Protein AF-A0A1M7G137-F1 (afdb_monomer_lite)

Secondary structure (DSSP, 8-state):
--------HHHHHHHHHHHHHHTTS-B-SS-----HHHHHHHHHHHHHH-GGG--EEEEEEEE-TT-TT-EEEEEEEEEEEETTEEEEEEE-TTSSEEEEEEEETTTEEEEEEEEGGGB-HHHHHHHHHHHHHHHHHHHHHHHHHHHHHHHHHHHHHHHHHHHHHHHHHHHHTSSSEEEEEE-SSEEEEEEEETTTEEEEEEEEHHHHHHHGGGHHHHHHHHHHHHHH-SS--------GGG-

Sequence (243 aa):
MQENFVTSKSDACCNFWQPLVKKIYAQNADVIFLRKRDVLAAFKRLQNAKPNYGFEISYKQESKGYRDCDKSQVICLRKSLGGAALIEFLVDCDAKYLSIRFSHIDVGNFNVPCERCWCNLDATLENLVKFVDEFPNYNEQSSRIIMEIEKEQKLKEIVQNTIRATVSHIMNSTKHQWKLFESENSFLLEVAFDKGYTIQMSFDIQNYLERISALQNVLKQTENFLKEIPFPISIKALDNRRL

Radius of gyration: 30.31 Å; chains: 1; bounding box: 71×39×76 Å

Foldseek 3Di:
DDPPPLQPLQNVLCVLVVVLLVVLFDFDPAFDQDDPVNLVVLLVVLCVVCVVQPKDWDWDFDDPVPDPPDTATWIWTKGDLPQRWIWIWTDRSPDQWTWIWIAHPRNGIDIDIDGNRGGPNNSSSVSVVVCSVCVVVSVVVSVVSSVVSVVVVVVQVVLVVVLVVLVCVLCVVDPWDWDWDDDPFKIWIWTADPVGDIDIDMDGSVCCVVCSVCVNVVVVVVVVVVVPDPDDDDDDDDDPPPD

pLDDT: mean 82.09, std 14.3, range [27.48, 97.0]

Structure (mmCIF, N/CA/C/O backbone):
data_AF-A0A1M7G137-F1
#
_entry.id   AF-A0A1M7G137-F1
#
loop_
_atom_site.group_PDB
_atom_site.id
_atom_site.type_symbol
_atom_site.label_atom_id
_atom_site.label_alt_id
_atom_site.label_comp_id
_atom_site.label_asym_id
_atom_site.label_entity_id
_atom_site.label_seq_id
_atom_site.pdbx_PDB_ins_code
_atom_site.Cartn_x
_atom_site.Cartn_y
_atom_site.Cartn_z
_atom_site.occupancy
_atom_site.B_iso_or_equiv
_atom_site.auth_seq_id
_atom_site.auth_comp_id
_atom_site.auth_asym_id
_atom_site.auth_atom_id
_atom_site.pdbx_PDB_model_num
ATOM 1 N N . MET A 1 1 ? -25.694 4.294 6.372 1.00 30.70 1 MET A N 1
ATOM 2 C CA . MET A 1 1 ? -24.713 3.229 6.665 1.00 30.70 1 MET A CA 1
ATOM 3 C C . MET A 1 1 ? -23.414 3.658 6.003 1.00 30.70 1 MET A C 1
ATOM 5 O O . MET A 1 1 ? -23.296 3.541 4.795 1.00 30.70 1 MET A O 1
ATOM 9 N N . GLN A 1 2 ? -22.534 4.318 6.753 1.00 27.48 2 GLN A N 1
ATOM 10 C CA . GLN A 1 2 ? -21.199 4.700 6.293 1.00 27.48 2 GLN A CA 1
ATOM 11 C C . GLN A 1 2 ? -20.234 3.811 7.068 1.00 27.48 2 GLN A C 1
ATOM 13 O O . GLN A 1 2 ? -20.029 4.004 8.265 1.00 27.48 2 GLN A O 1
ATOM 18 N N . GLU A 1 3 ? -19.754 2.767 6.403 1.00 32.19 3 GLU A N 1
ATOM 19 C CA . GLU A 1 3 ? -18.648 1.951 6.886 1.00 32.19 3 GLU A CA 1
ATOM 20 C C . GLU A 1 3 ? -17.393 2.822 6.826 1.00 32.19 3 GLU A C 1
ATOM 22 O O . GLU A 1 3 ? -16.869 3.118 5.753 1.00 32.19 3 GLU A O 1
ATOM 27 N N . ASN A 1 4 ? -16.938 3.289 7.988 1.00 35.44 4 ASN A N 1
ATOM 28 C CA . ASN A 1 4 ? -15.592 3.820 8.117 1.00 35.44 4 ASN A CA 1
ATOM 29 C C . ASN A 1 4 ? -14.640 2.633 7.980 1.00 35.44 4 ASN A C 1
ATOM 31 O O . ASN A 1 4 ? -14.400 1.909 8.942 1.00 35.44 4 ASN A O 1
ATOM 35 N N . PHE A 1 5 ? -14.143 2.416 6.764 1.00 41.75 5 PHE A N 1
ATOM 36 C CA . PHE A 1 5 ? -13.061 1.481 6.503 1.00 41.75 5 PHE A CA 1
ATOM 37 C C . PHE A 1 5 ? -11.852 1.905 7.339 1.00 41.75 5 PHE A C 1
ATOM 39 O O . PHE A 1 5 ? -11.202 2.909 7.046 1.00 41.75 5 PHE A O 1
ATOM 46 N N . VAL A 1 6 ? -11.521 1.126 8.369 1.00 50.91 6 VAL A N 1
ATOM 47 C CA . VAL A 1 6 ? -10.154 1.102 8.887 1.00 50.91 6 VAL A CA 1
ATOM 48 C C . VAL A 1 6 ? -9.313 0.492 7.773 1.00 50.91 6 VAL A C 1
ATOM 50 O O . VAL A 1 6 ? -9.167 -0.723 7.671 1.00 50.91 6 VAL A O 1
ATOM 53 N N . THR A 1 7 ? -8.845 1.344 6.863 1.00 59.00 7 THR A N 1
ATOM 54 C CA . THR A 1 7 ? -7.928 0.954 5.793 1.00 59.00 7 THR A CA 1
ATOM 55 C C . THR A 1 7 ? -6.729 0.301 6.469 1.00 59.00 7 THR A C 1
ATOM 57 O O . THR A 1 7 ? -6.092 0.925 7.322 1.00 59.00 7 THR A O 1
ATOM 60 N N . SER A 1 8 ? -6.457 -0.972 6.174 1.00 75.69 8 SER A N 1
ATOM 61 C CA . SER A 1 8 ? -5.323 -1.640 6.804 1.00 75.69 8 SER A CA 1
ATOM 62 C C . SER A 1 8 ? -4.036 -0.886 6.444 1.00 75.69 8 SER A C 1
ATOM 64 O O . SER A 1 8 ? -3.946 -0.265 5.382 1.00 75.69 8 SER A O 1
ATOM 66 N N . LYS A 1 9 ? -3.019 -0.925 7.318 1.00 80.56 9 LYS A N 1
ATOM 67 C CA . LYS A 1 9 ? -1.710 -0.297 7.047 1.00 80.56 9 LYS A CA 1
ATOM 68 C C . LYS A 1 9 ? -1.170 -0.715 5.671 1.00 80.56 9 LYS A C 1
ATOM 70 O O . LYS A 1 9 ? -0.677 0.120 4.923 1.00 80.56 9 LYS A O 1
ATOM 75 N N . SER A 1 10 ? -1.345 -1.991 5.322 1.00 81.06 10 SER A N 1
ATOM 76 C CA . SER A 1 10 ? -0.963 -2.534 4.018 1.00 81.06 10 SER A CA 1
ATOM 77 C C . SER A 1 10 ? -1.760 -1.904 2.872 1.00 81.06 10 SER A C 1
ATOM 79 O O . SER A 1 10 ? -1.153 -1.473 1.896 1.00 81.06 10 SER A O 1
ATOM 81 N N . ASP A 1 11 ? -3.082 -1.764 3.001 1.00 85.62 11 ASP A N 1
ATOM 82 C CA . ASP A 1 11 ? -3.929 -1.160 1.964 1.00 85.62 11 ASP A CA 1
ATOM 83 C C . ASP A 1 11 ? -3.592 0.316 1.729 1.00 85.62 11 ASP A C 1
ATOM 85 O O . ASP A 1 11 ? -3.505 0.762 0.585 1.00 85.62 11 ASP A O 1
ATOM 89 N N . ALA A 1 12 ? -3.351 1.082 2.798 1.00 87.25 12 ALA A N 1
ATOM 90 C CA . ALA A 1 12 ? -2.950 2.483 2.692 1.00 87.25 12 ALA A CA 1
ATOM 91 C C . ALA A 1 12 ? -1.606 2.630 1.958 1.00 87.25 12 ALA A C 1
ATOM 93 O O . ALA A 1 12 ? -1.477 3.449 1.044 1.00 87.25 12 ALA A O 1
ATOM 94 N N . CYS A 1 13 ? -0.626 1.784 2.291 1.00 87.88 13 CYS A N 1
ATOM 95 C CA . CYS A 1 13 ? 0.662 1.748 1.603 1.00 87.88 13 CYS A CA 1
ATOM 96 C C . CYS A 1 13 ? 0.527 1.291 0.141 1.00 87.88 13 CYS A C 1
ATOM 98 O O . CYS A 1 13 ? 1.140 1.892 -0.741 1.00 87.88 13 CYS A O 1
ATOM 100 N N . CYS A 1 14 ? -0.303 0.288 -0.154 1.00 88.75 14 CYS A N 1
ATOM 101 C CA . CYS A 1 14 ? -0.608 -0.135 -1.525 1.00 88.75 14 CYS A CA 1
ATOM 102 C C . CYS A 1 14 ? -1.201 1.015 -2.350 1.00 88.75 14 CYS A C 1
ATOM 104 O O . CYS A 1 14 ? -0.720 1.300 -3.450 1.00 88.75 14 CYS A O 1
ATOM 106 N N . ASN A 1 15 ? -2.193 1.719 -1.797 1.00 91.75 15 ASN A N 1
ATOM 107 C CA . ASN A 1 15 ? -2.855 2.855 -2.441 1.00 91.75 15 ASN A CA 1
ATOM 108 C C . ASN A 1 15 ? -1.900 4.031 -2.699 1.00 91.75 15 ASN A C 1
ATOM 110 O O . ASN A 1 15 ? -2.098 4.779 -3.656 1.00 91.75 15 ASN A O 1
ATOM 114 N N . PHE A 1 16 ? -0.848 4.175 -1.891 1.00 94.31 16 PHE A N 1
ATOM 115 C CA . PHE A 1 16 ? 0.216 5.152 -2.111 1.00 94.31 16 PHE A CA 1
ATOM 116 C C . PHE A 1 16 ? 1.207 4.709 -3.204 1.00 94.31 16 PHE A C 1
ATOM 118 O O . PHE A 1 16 ? 1.463 5.450 -4.1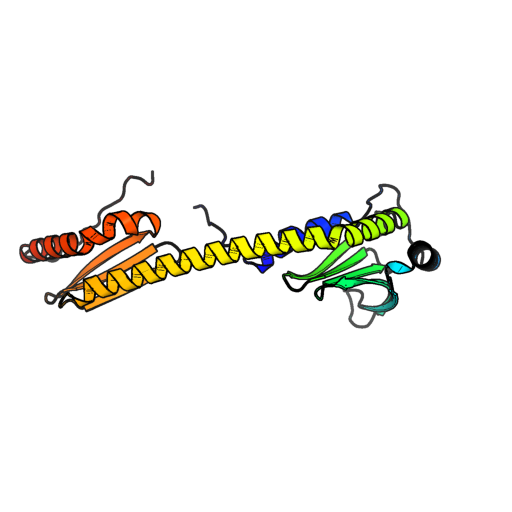55 1.00 94.31 16 PHE A O 1
ATOM 125 N N . TRP A 1 17 ? 1.754 3.493 -3.104 1.00 95.12 17 TRP A N 1
ATOM 126 C CA . TRP A 1 17 ? 2.843 3.033 -3.972 1.00 95.12 17 TRP A CA 1
ATOM 127 C C . TRP A 1 17 ? 2.386 2.642 -5.379 1.00 95.12 17 TRP A C 1
ATOM 129 O O . TRP A 1 17 ? 3.076 2.933 -6.360 1.00 95.12 17 TRP A O 1
ATOM 139 N N . GLN A 1 18 ? 1.229 1.994 -5.517 1.00 94.25 18 GLN A N 1
ATOM 140 C CA . GLN A 1 18 ? 0.784 1.443 -6.797 1.00 94.25 18 GLN A CA 1
ATOM 141 C C . GLN A 1 18 ? 0.598 2.519 -7.889 1.00 94.25 18 GLN A C 1
ATOM 143 O O . GLN A 1 18 ? 1.073 2.303 -9.012 1.00 94.25 18 GLN A O 1
ATOM 148 N N . PRO A 1 19 ? -0.003 3.698 -7.615 1.00 95.19 19 PRO A N 1
ATOM 149 C CA . PRO A 1 19 ? -0.073 4.783 -8.592 1.00 95.19 19 PRO A CA 1
ATOM 150 C C . PRO A 1 19 ? 1.299 5.340 -8.988 1.00 95.19 19 PRO A C 1
ATOM 152 O O . PRO A 1 19 ? 1.499 5.661 -10.159 1.00 95.19 19 PRO A O 1
ATOM 155 N N . LEU A 1 20 ? 2.248 5.442 -8.049 1.00 96.31 20 LEU A N 1
ATOM 156 C CA . LEU A 1 20 ? 3.604 5.931 -8.326 1.00 96.31 20 LEU A CA 1
ATOM 157 C C . LEU A 1 20 ? 4.352 4.981 -9.262 1.00 96.31 20 LEU A C 1
ATOM 159 O O . LEU A 1 20 ? 4.896 5.412 -10.276 1.00 96.31 20 LEU A O 1
ATOM 163 N N . VAL A 1 21 ? 4.295 3.677 -8.982 1.00 95.88 21 VAL A N 1
ATOM 164 C CA . VAL A 1 21 ? 4.904 2.653 -9.842 1.00 95.88 21 VAL A CA 1
ATOM 165 C C . VAL A 1 21 ? 4.245 2.639 -11.224 1.00 95.88 21 VAL A C 1
ATOM 167 O O . VAL A 1 21 ? 4.929 2.513 -12.238 1.00 95.88 21 VAL A O 1
ATOM 170 N N . LYS A 1 22 ? 2.924 2.839 -11.306 1.00 94.31 22 LYS A N 1
ATOM 171 C CA . LYS A 1 22 ? 2.210 2.918 -12.589 1.00 94.31 22 LYS A CA 1
ATOM 172 C C . LYS A 1 22 ? 2.666 4.098 -13.455 1.00 94.31 22 LYS A C 1
ATOM 174 O O . LYS A 1 22 ? 2.724 3.943 -14.672 1.00 94.31 22 LYS A O 1
ATOM 179 N N . LYS A 1 23 ? 3.026 5.239 -12.851 1.00 94.94 23 LYS A N 1
ATOM 180 C CA . LYS A 1 23 ? 3.538 6.429 -13.563 1.00 94.94 23 LYS A CA 1
ATOM 181 C C . LYS A 1 23 ? 4.907 6.217 -14.215 1.00 94.94 23 LYS A C 1
ATOM 183 O O . LYS A 1 23 ? 5.299 7.024 -15.052 1.00 94.94 23 LYS A O 1
ATOM 188 N N . ILE A 1 24 ? 5.621 5.142 -13.873 1.00 96.19 24 ILE A N 1
ATOM 189 C CA . ILE A 1 24 ? 6.884 4.805 -14.537 1.00 96.19 24 ILE A CA 1
ATOM 190 C C . ILE A 1 24 ? 6.639 4.506 -16.020 1.00 96.19 24 ILE A C 1
ATOM 192 O O . ILE A 1 24 ? 7.436 4.902 -16.868 1.00 96.19 24 ILE A O 1
ATOM 196 N N . TYR A 1 25 ? 5.515 3.871 -16.360 1.00 93.38 25 TYR A N 1
ATOM 197 C CA . TYR A 1 25 ? 5.181 3.614 -17.755 1.00 93.38 25 TYR A CA 1
ATOM 198 C C . TYR A 1 25 ? 4.886 4.904 -18.511 1.00 93.38 25 TYR A C 1
ATOM 200 O O . TYR A 1 25 ? 3.904 5.594 -18.243 1.00 93.38 25 TYR A O 1
ATOM 208 N N . ALA A 1 26 ? 5.698 5.172 -19.529 1.00 90.19 26 ALA A N 1
ATOM 209 C CA . ALA A 1 26 ? 5.377 6.161 -20.540 1.00 90.19 26 ALA A CA 1
ATOM 210 C C . ALA A 1 26 ? 4.449 5.519 -21.579 1.00 90.19 26 ALA A C 1
ATOM 212 O O . ALA A 1 26 ? 4.899 4.752 -22.435 1.00 90.19 26 ALA A O 1
ATOM 213 N N . GLN A 1 27 ? 3.151 5.810 -21.477 1.00 84.00 27 GLN A N 1
ATOM 214 C CA . GLN A 1 27 ? 2.166 5.332 -22.442 1.00 84.00 27 GLN A CA 1
ATOM 215 C C . GLN A 1 27 ? 2.183 6.211 -23.694 1.00 84.00 27 GLN A C 1
ATOM 217 O O . GLN A 1 27 ? 1.981 7.419 -23.588 1.00 84.00 27 GLN A O 1
ATOM 222 N N . ASN A 1 28 ? 2.426 5.620 -24.865 1.00 74.06 28 ASN A N 1
ATOM 223 C CA . ASN A 1 28 ? 2.296 6.311 -26.148 1.00 74.06 28 ASN A CA 1
ATOM 224 C C . ASN A 1 28 ? 1.308 5.566 -27.058 1.00 74.06 28 ASN A C 1
ATOM 226 O O . ASN A 1 28 ? 1.225 4.339 -27.011 1.00 74.06 28 ASN A O 1
ATOM 230 N N . ALA A 1 29 ? 0.546 6.313 -27.861 1.00 58.41 29 ALA A N 1
ATOM 231 C CA . ALA A 1 29 ? -0.514 5.776 -28.719 1.00 58.41 29 ALA A CA 1
ATOM 232 C C . ALA A 1 29 ? 0.020 5.008 -29.945 1.00 58.41 29 ALA A C 1
ATOM 234 O O . ALA A 1 29 ? -0.736 4.286 -30.597 1.00 58.41 29 ALA A O 1
ATOM 235 N N . ASP A 1 30 ? 1.316 5.130 -30.239 1.00 60.78 30 ASP A N 1
ATOM 236 C CA . ASP A 1 30 ? 1.958 4.429 -31.344 1.00 60.78 30 ASP A CA 1
ATOM 237 C C . ASP A 1 30 ? 2.357 3.008 -30.935 1.00 60.78 30 ASP A C 1
ATOM 239 O O . ASP A 1 30 ? 3.091 2.797 -29.967 1.00 60.78 30 ASP A O 1
ATOM 243 N N . VAL A 1 31 ? 1.890 2.017 -31.700 1.00 58.94 31 VAL A N 1
ATOM 244 C CA . VAL A 1 31 ? 2.180 0.598 -31.460 1.00 58.94 31 VAL A CA 1
ATOM 245 C C . VAL A 1 31 ? 3.661 0.320 -31.716 1.00 58.94 31 VAL A C 1
ATOM 247 O O . VAL A 1 31 ? 4.088 0.162 -32.861 1.00 58.94 31 VAL A O 1
ATOM 250 N N . ILE A 1 32 ? 4.449 0.204 -30.646 1.00 66.56 32 ILE A N 1
ATOM 251 C CA . ILE A 1 32 ? 5.865 -0.178 -30.724 1.00 66.56 32 ILE A CA 1
ATOM 252 C C . ILE A 1 32 ? 6.023 -1.629 -30.265 1.00 66.56 32 ILE A C 1
ATOM 254 O O . ILE A 1 32 ? 5.828 -1.974 -29.099 1.00 66.56 32 ILE A O 1
ATOM 258 N N . PHE A 1 33 ? 6.428 -2.508 -31.183 1.00 66.94 33 PHE A N 1
ATOM 259 C CA . PHE A 1 33 ? 6.824 -3.868 -30.824 1.00 66.94 33 PHE A CA 1
ATOM 260 C C . PHE A 1 33 ? 8.268 -3.884 -30.327 1.00 66.94 33 PHE A C 1
ATOM 262 O O . PHE A 1 33 ? 9.211 -3.817 -31.113 1.00 66.94 33 PHE A O 1
ATOM 269 N N . LEU A 1 34 ? 8.443 -4.041 -29.016 1.00 76.94 34 LEU A N 1
ATOM 270 C CA . LEU A 1 34 ? 9.766 -4.205 -28.413 1.00 76.94 34 LEU A CA 1
ATOM 271 C C . LEU A 1 34 ? 10.381 -5.548 -28.826 1.00 76.94 34 LEU A C 1
ATOM 273 O O . LEU A 1 34 ? 9.830 -6.603 -28.498 1.00 76.94 34 LEU A O 1
ATOM 277 N N . ARG A 1 35 ? 11.516 -5.515 -29.536 1.00 82.50 35 ARG A N 1
ATOM 278 C CA . ARG A 1 35 ? 12.312 -6.711 -29.848 1.00 82.50 35 ARG A CA 1
ATOM 279 C C . ARG A 1 35 ? 13.399 -6.902 -28.797 1.00 82.50 35 ARG A C 1
ATOM 281 O O . ARG A 1 35 ? 13.946 -5.943 -28.259 1.00 82.50 35 ARG A O 1
ATOM 288 N N . LYS A 1 36 ? 13.804 -8.155 -28.586 1.00 84.38 36 LYS A N 1
ATOM 289 C CA . LYS A 1 36 ? 14.811 -8.539 -27.583 1.00 84.38 36 LYS A CA 1
ATOM 290 C C . LYS A 1 36 ? 16.123 -7.749 -27.681 1.00 84.38 36 LYS A C 1
ATOM 292 O O . LYS A 1 36 ? 16.677 -7.344 -26.662 1.00 84.38 36 LYS A O 1
ATOM 297 N N . ARG A 1 37 ? 16.627 -7.534 -28.905 1.00 86.06 37 ARG A N 1
ATOM 298 C CA . ARG A 1 37 ? 17.871 -6.780 -29.146 1.00 86.06 37 ARG A CA 1
ATOM 299 C C . ARG A 1 37 ? 17.730 -5.312 -28.745 1.00 86.06 37 ARG A C 1
ATOM 301 O O . ARG A 1 37 ? 18.642 -4.785 -28.117 1.00 86.06 37 ARG A O 1
ATOM 308 N N . ASP A 1 38 ? 16.588 -4.704 -29.048 1.00 87.56 38 ASP A N 1
ATOM 309 C CA . ASP A 1 38 ? 16.320 -3.288 -28.786 1.00 87.56 38 ASP A CA 1
ATOM 310 C C . ASP A 1 38 ? 16.159 -3.035 -27.284 1.00 87.56 38 ASP A C 1
ATOM 312 O O . ASP A 1 38 ? 16.741 -2.096 -26.748 1.00 87.56 38 ASP A O 1
ATOM 31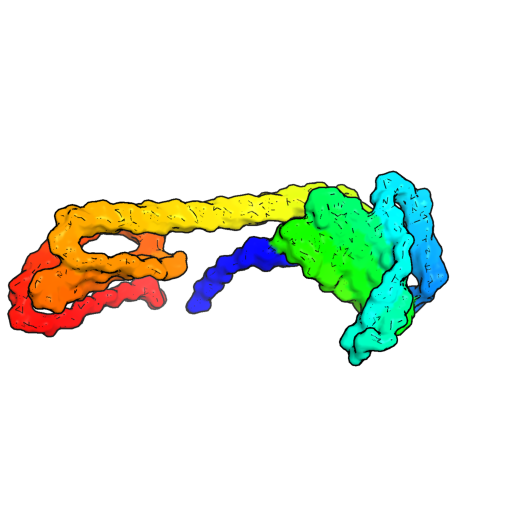6 N N . VAL A 1 39 ? 15.473 -3.941 -26.577 1.00 89.88 39 VAL A N 1
ATOM 317 C CA . VAL A 1 39 ? 15.335 -3.894 -25.111 1.00 89.88 39 VAL A CA 1
ATOM 318 C C . VAL A 1 39 ? 16.694 -3.989 -24.424 1.00 89.88 39 VAL A C 1
ATOM 320 O O . VAL A 1 39 ? 17.032 -3.154 -23.585 1.00 89.88 39 VAL A O 1
ATOM 323 N N . LEU A 1 40 ? 17.508 -4.979 -24.805 1.00 90.94 40 LEU A N 1
ATOM 324 C CA . LEU A 1 40 ? 18.842 -5.148 -24.231 1.00 90.94 40 LEU A CA 1
ATOM 325 C C . LEU A 1 40 ? 19.746 -3.947 -24.537 1.00 90.94 40 LEU A C 1
ATOM 327 O O . LEU A 1 40 ? 20.502 -3.513 -23.667 1.00 90.94 40 LEU A O 1
ATOM 331 N N . ALA A 1 41 ? 19.681 -3.418 -25.761 1.00 92.06 41 ALA A N 1
ATOM 332 C CA . ALA A 1 41 ? 20.431 -2.232 -26.147 1.00 92.06 41 ALA A CA 1
ATOM 333 C C . ALA A 1 41 ? 20.013 -1.022 -25.302 1.00 92.06 41 ALA A C 1
ATOM 335 O O . ALA A 1 41 ? 20.882 -0.348 -24.759 1.00 92.06 41 ALA A O 1
ATOM 336 N N . ALA A 1 42 ? 18.712 -0.790 -25.115 1.00 93.31 42 ALA A N 1
ATOM 337 C CA . ALA A 1 42 ? 18.201 0.301 -24.290 1.00 93.31 42 ALA A CA 1
ATOM 338 C C . ALA A 1 42 ? 18.649 0.183 -22.824 1.00 93.31 42 ALA A C 1
ATOM 340 O O . ALA A 1 42 ? 19.153 1.152 -22.259 1.00 93.31 42 ALA A O 1
ATOM 341 N N . PHE A 1 43 ? 18.571 -1.012 -22.230 1.00 94.75 43 PHE A N 1
ATOM 342 C CA . PHE A 1 43 ? 19.037 -1.237 -20.857 1.00 94.75 43 PHE A CA 1
ATOM 343 C C . PHE A 1 43 ? 20.542 -0.979 -20.714 1.00 94.75 43 PHE A C 1
ATOM 345 O O . PHE A 1 43 ? 20.969 -0.315 -19.772 1.00 94.75 43 PHE A O 1
ATOM 352 N N . LYS A 1 44 ? 21.355 -1.441 -21.675 1.00 94.38 44 LYS A N 1
ATOM 353 C CA . LYS A 1 44 ? 22.799 -1.162 -21.692 1.00 94.38 44 LYS A CA 1
ATOM 354 C C . LYS A 1 44 ? 23.103 0.323 -21.891 1.00 94.38 44 LYS A C 1
ATOM 356 O O . LYS A 1 44 ? 24.004 0.839 -21.237 1.00 94.38 44 LYS A O 1
ATOM 361 N N . ARG A 1 45 ? 22.353 1.025 -22.752 1.00 95.56 45 ARG A N 1
ATOM 362 C CA . ARG A 1 45 ? 22.474 2.486 -22.917 1.00 95.56 45 ARG A CA 1
ATOM 363 C C . ARG A 1 45 ? 22.227 3.199 -21.592 1.00 95.56 45 ARG A C 1
ATOM 365 O O . ARG A 1 45 ? 23.038 4.039 -21.217 1.00 95.56 45 ARG A O 1
ATOM 372 N N . LEU A 1 46 ? 21.170 2.825 -20.867 1.00 94.75 46 LEU A N 1
ATOM 373 C CA . LEU A 1 46 ? 20.878 3.385 -19.549 1.00 94.75 46 LEU A CA 1
ATOM 374 C C . LEU A 1 46 ? 22.013 3.112 -18.553 1.00 94.75 46 LEU A C 1
ATOM 376 O O . LEU A 1 46 ? 22.488 4.041 -17.906 1.00 94.75 46 LEU A O 1
ATOM 380 N N . GLN A 1 47 ? 22.478 1.862 -18.455 1.00 94.31 47 GLN A N 1
ATOM 381 C CA . GLN A 1 47 ? 23.559 1.483 -17.541 1.00 94.31 47 GLN A CA 1
ATOM 382 C C . GLN A 1 47 ? 24.849 2.271 -17.825 1.00 94.31 47 GLN A C 1
ATOM 384 O O . GLN A 1 47 ? 25.486 2.763 -16.898 1.00 94.31 47 GLN A O 1
ATOM 389 N N . ASN A 1 48 ? 25.189 2.457 -19.104 1.00 93.81 48 ASN A N 1
ATOM 390 C CA . ASN A 1 48 ? 26.355 3.234 -19.525 1.00 93.81 48 ASN A CA 1
ATOM 391 C C . ASN A 1 48 ? 26.189 4.739 -19.268 1.00 93.81 48 ASN A C 1
ATOM 393 O O . ASN A 1 48 ? 27.154 5.407 -18.911 1.00 93.81 48 ASN A O 1
ATOM 397 N N . ALA A 1 49 ? 24.981 5.281 -19.444 1.00 92.56 49 ALA A N 1
ATOM 398 C CA . ALA A 1 49 ? 24.690 6.692 -19.192 1.00 92.56 49 ALA A CA 1
ATOM 399 C C . ALA A 1 49 ? 24.602 7.025 -17.691 1.00 92.56 49 ALA A C 1
ATOM 401 O O . ALA A 1 49 ? 24.798 8.176 -17.299 1.00 92.56 49 ALA A O 1
ATOM 402 N N . LYS A 1 50 ? 24.287 6.034 -16.846 1.00 91.00 50 LYS A N 1
ATOM 403 C CA . LYS A 1 50 ? 24.052 6.182 -15.401 1.00 91.00 50 LYS A CA 1
ATOM 404 C C . LYS A 1 50 ? 24.790 5.096 -14.591 1.00 91.00 50 LYS A C 1
ATOM 406 O O . LYS A 1 50 ? 24.150 4.365 -13.831 1.00 91.00 50 LYS A O 1
ATOM 411 N N . PRO A 1 51 ? 26.131 4.992 -14.684 1.00 88.44 51 PRO A N 1
ATOM 412 C CA . PRO A 1 51 ? 26.887 3.899 -14.060 1.00 88.44 51 PRO A CA 1
ATOM 413 C C . PRO A 1 51 ? 26.746 3.874 -12.530 1.00 88.44 51 PRO A C 1
ATOM 415 O O . PRO A 1 51 ? 26.664 2.807 -11.926 1.00 88.44 51 PRO A O 1
ATOM 418 N N . ASN A 1 52 ? 26.613 5.048 -11.905 1.00 88.75 52 ASN A N 1
ATOM 419 C CA . ASN A 1 52 ? 26.505 5.190 -10.450 1.00 88.75 52 ASN A CA 1
ATOM 420 C C . ASN A 1 52 ? 25.157 4.721 -9.877 1.00 88.75 52 ASN A C 1
ATOM 422 O O . ASN A 1 52 ? 25.024 4.592 -8.664 1.00 88.75 52 ASN A O 1
ATOM 426 N N . TYR A 1 53 ? 24.152 4.458 -10.719 1.00 88.44 53 TYR A N 1
ATOM 427 C CA . TYR A 1 53 ? 22.842 4.010 -10.243 1.00 88.44 53 TYR A CA 1
ATOM 428 C C . TYR A 1 53 ? 22.853 2.526 -9.857 1.00 88.44 53 TYR A C 1
ATOM 430 O O . TYR A 1 53 ? 21.993 2.096 -9.092 1.00 88.44 53 TYR A O 1
ATOM 438 N N . GLY A 1 54 ? 23.817 1.733 -10.338 1.00 90.12 54 GLY A N 1
ATOM 439 C CA . GLY A 1 54 ? 23.910 0.311 -9.992 1.00 90.12 54 GLY A CA 1
ATOM 440 C C . GLY A 1 54 ? 22.729 -0.514 -10.512 1.00 90.12 54 GLY A C 1
ATOM 441 O O . GLY A 1 54 ? 22.218 -1.377 -9.804 1.00 90.12 54 GLY A O 1
ATOM 442 N N . PHE A 1 55 ? 22.252 -0.215 -11.723 1.00 94.62 55 PHE A N 1
ATOM 443 C CA . PHE A 1 55 ? 21.276 -1.064 -12.403 1.00 94.62 55 PHE A CA 1
ATOM 444 C C . PHE A 1 55 ? 21.909 -2.405 -12.794 1.00 94.62 55 PHE A C 1
ATOM 446 O O . PHE A 1 55 ? 23.001 -2.444 -13.367 1.00 94.62 55 PHE A O 1
ATOM 453 N N . GLU A 1 56 ? 21.186 -3.493 -12.546 1.00 94.62 56 GLU A N 1
ATOM 454 C CA . GLU A 1 56 ? 21.585 -4.856 -12.891 1.00 94.62 56 GLU A CA 1
ATOM 455 C C . GLU A 1 56 ? 20.700 -5.398 -14.013 1.00 94.62 56 GLU A C 1
ATOM 457 O O . GLU A 1 56 ? 19.472 -5.337 -13.938 1.00 94.62 56 GLU A O 1
ATOM 462 N N . ILE A 1 57 ? 21.316 -5.965 -15.049 1.00 93.81 57 ILE A N 1
ATOM 463 C CA . ILE A 1 57 ? 20.600 -6.619 -16.147 1.00 93.81 57 ILE A CA 1
ATOM 464 C C . ILE A 1 57 ? 20.740 -8.127 -15.970 1.00 93.81 57 ILE A C 1
ATOM 466 O O . ILE A 1 57 ? 21.850 -8.650 -15.902 1.00 93.81 57 ILE A O 1
ATOM 470 N N . SER A 1 58 ? 19.617 -8.836 -15.932 1.00 90.56 58 SER A N 1
ATOM 471 C CA . SER A 1 58 ? 19.591 -10.296 -15.829 1.00 90.56 58 SER A CA 1
ATOM 472 C C . SER A 1 58 ? 18.564 -10.903 -16.779 1.00 90.56 58 SER A C 1
ATOM 474 O O . SER A 1 58 ? 17.665 -10.223 -17.277 1.00 90.56 58 SER A O 1
ATOM 476 N N . TYR A 1 59 ? 18.707 -12.201 -17.035 1.00 87.50 59 TYR A N 1
ATOM 477 C CA . TYR A 1 59 ? 17.703 -12.987 -17.739 1.00 87.50 59 TYR A CA 1
ATOM 478 C C . TYR A 1 59 ? 16.985 -13.873 -16.732 1.00 87.50 59 TYR A C 1
ATOM 480 O O . TYR A 1 59 ? 17.634 -14.605 -15.986 1.00 87.50 59 TYR A O 1
ATOM 488 N N . LYS A 1 60 ? 15.656 -13.822 -16.726 1.00 81.81 60 LYS A N 1
ATOM 489 C CA . LYS A 1 60 ? 14.818 -14.669 -15.877 1.00 81.81 60 LYS A CA 1
ATOM 490 C C . LYS A 1 60 ? 13.970 -15.589 -16.736 1.00 81.81 60 LYS A C 1
ATOM 492 O O . LYS A 1 60 ? 13.614 -15.240 -17.858 1.00 81.81 60 LYS A O 1
ATOM 497 N N . GLN A 1 61 ? 13.661 -16.765 -16.207 1.00 77.12 61 GLN A N 1
ATOM 498 C CA . GLN A 1 61 ? 12.590 -17.589 -16.744 1.00 77.12 61 GLN A CA 1
ATOM 499 C C . GLN A 1 61 ? 11.322 -17.274 -15.963 1.00 77.12 61 GLN A C 1
ATOM 501 O O . GLN A 1 61 ? 11.302 -17.448 -14.747 1.00 77.12 61 GLN A O 1
ATOM 506 N N . GLU A 1 62 ? 10.288 -16.817 -16.656 1.00 69.38 62 GLU A N 1
ATOM 507 C CA . GLU A 1 62 ? 8.973 -16.571 -16.066 1.00 69.38 62 GLU A CA 1
ATOM 508 C C . GLU A 1 62 ? 7.965 -17.523 -16.701 1.00 69.38 62 GLU A C 1
ATOM 510 O O . GLU A 1 62 ? 8.039 -17.805 -17.900 1.00 69.38 62 GLU A O 1
ATOM 515 N N . SER A 1 63 ? 7.039 -18.044 -15.900 1.00 62.94 63 SER A N 1
ATOM 516 C CA . SER A 1 63 ? 5.916 -18.806 -16.430 1.00 62.94 63 SER A CA 1
ATOM 517 C C . SER A 1 63 ? 4.977 -17.849 -17.156 1.00 62.94 63 SER A C 1
ATOM 519 O O . SER A 1 63 ? 4.489 -16.866 -16.590 1.00 62.94 63 SER A O 1
ATOM 521 N N . LYS A 1 64 ? 4.680 -18.140 -18.427 1.00 56.03 64 LYS A N 1
ATOM 522 C CA . LYS A 1 64 ? 3.503 -17.551 -19.066 1.00 56.03 64 LYS A CA 1
ATOM 523 C C . LYS A 1 64 ? 2.312 -18.060 -18.265 1.00 56.03 64 LYS A C 1
ATOM 525 O O . LYS A 1 64 ? 2.136 -19.270 -18.177 1.00 56.03 64 LYS A O 1
ATOM 530 N N . GLY A 1 65 ? 1.523 -17.169 -17.663 1.00 48.53 65 GLY A N 1
ATOM 531 C CA . GLY A 1 65 ? 0.434 -17.487 -16.722 1.00 48.53 65 GLY A CA 1
ATOM 532 C C . GLY A 1 65 ? -0.730 -18.350 -17.249 1.00 48.53 65 GLY A C 1
ATOM 533 O O . GLY A 1 65 ? -1.843 -18.202 -16.767 1.00 48.53 65 GLY A O 1
ATOM 534 N N . TYR A 1 66 ? -0.504 -19.217 -18.240 1.00 41.75 66 TYR A N 1
ATOM 535 C CA . TYR A 1 66 ? -1.454 -20.170 -18.804 1.00 41.75 66 TYR A CA 1
ATOM 536 C C . TYR A 1 66 ? -1.012 -21.647 -18.687 1.00 41.75 66 TYR A C 1
ATOM 538 O O . TYR A 1 66 ? -1.896 -22.501 -18.690 1.00 41.75 66 TYR A O 1
ATOM 546 N N . ARG A 1 67 ? 0.291 -21.985 -18.567 1.00 39.34 67 ARG A N 1
ATOM 547 C CA . ARG A 1 67 ? 0.792 -23.364 -18.316 1.00 39.34 67 ARG A CA 1
ATOM 548 C C . ARG A 1 67 ? 2.158 -23.351 -17.613 1.00 39.34 67 ARG A C 1
ATOM 550 O O . ARG A 1 67 ? 3.066 -22.663 -18.069 1.00 39.34 67 ARG A O 1
ATOM 557 N N . ASP A 1 68 ? 2.340 -24.180 -16.582 1.00 46.59 68 ASP A N 1
ATOM 558 C CA . ASP A 1 68 ? 3.579 -24.291 -15.776 1.00 46.59 68 ASP A CA 1
ATOM 559 C C . ASP A 1 68 ? 4.848 -24.703 -16.558 1.00 46.59 68 ASP A C 1
ATOM 561 O O . ASP A 1 68 ? 5.960 -24.671 -16.027 1.00 46.59 68 ASP A O 1
ATOM 565 N N . CYS A 1 69 ? 4.708 -25.079 -17.831 1.00 44.00 69 CYS A N 1
ATOM 566 C CA . CYS A 1 69 ? 5.785 -25.566 -18.691 1.00 44.00 69 CYS A CA 1
ATOM 567 C C . CYS A 1 69 ? 6.264 -24.569 -19.764 1.00 44.00 69 CYS A C 1
ATOM 569 O O . CYS A 1 69 ? 7.360 -24.758 -20.294 1.00 44.00 69 CYS A O 1
ATOM 571 N N . ASP A 1 70 ? 5.538 -23.476 -20.026 1.00 51.97 70 ASP A N 1
ATOM 572 C CA . ASP A 1 70 ? 5.967 -22.447 -20.984 1.00 51.97 70 ASP A CA 1
ATOM 573 C C . ASP A 1 70 ? 6.750 -21.348 -20.260 1.00 51.97 70 ASP A C 1
ATOM 575 O O . ASP A 1 70 ? 6.214 -20.308 -19.864 1.00 51.97 70 ASP A O 1
ATOM 579 N N . LYS A 1 71 ? 8.048 -21.592 -20.068 1.00 56.53 71 LYS A N 1
ATOM 580 C CA . LYS A 1 71 ? 8.978 -20.585 -19.548 1.00 56.53 71 LYS A CA 1
ATOM 581 C C . LYS A 1 71 ? 9.471 -19.701 -20.689 1.00 56.53 71 LYS A C 1
ATOM 583 O O . LYS A 1 71 ? 10.196 -20.176 -21.562 1.00 56.53 71 LYS A O 1
ATOM 588 N N . SER A 1 72 ? 9.129 -18.416 -20.679 1.00 66.50 72 SER A N 1
ATOM 589 C CA . SER A 1 72 ? 9.755 -17.433 -21.571 1.00 66.50 72 SER A CA 1
ATOM 590 C C . SER A 1 72 ? 10.972 -16.797 -20.914 1.00 66.50 72 SER A C 1
ATOM 592 O O . SER A 1 72 ? 11.059 -16.649 -19.692 1.00 66.50 72 SER A O 1
ATOM 594 N N . GLN A 1 73 ? 11.948 -16.429 -21.746 1.00 76.31 73 GLN A N 1
ATOM 595 C CA . GLN A 1 73 ? 13.108 -15.680 -21.291 1.00 76.31 73 GLN A CA 1
ATOM 596 C C . GLN A 1 73 ? 12.753 -14.194 -21.213 1.00 76.31 73 GLN A C 1
ATOM 598 O O . GLN A 1 73 ? 12.597 -13.522 -22.230 1.00 76.31 73 GLN A O 1
ATOM 603 N N . VAL A 1 74 ? 12.694 -13.680 -19.994 1.00 85.38 74 VAL A N 1
ATOM 604 C CA . VAL A 1 74 ? 12.413 -12.280 -19.686 1.00 85.38 74 VAL A CA 1
ATOM 605 C C . VAL A 1 74 ? 13.723 -11.536 -19.481 1.00 85.38 74 VAL A C 1
ATOM 607 O O . VAL A 1 74 ? 14.621 -12.024 -18.787 1.00 85.38 74 VAL A O 1
ATOM 610 N N . ILE A 1 75 ? 13.845 -10.349 -20.075 1.00 89.31 75 ILE A N 1
ATOM 611 C CA . ILE A 1 75 ? 14.940 -9.426 -19.761 1.00 89.31 75 ILE A CA 1
ATOM 612 C C . ILE A 1 75 ? 14.499 -8.596 -18.557 1.00 89.31 75 ILE A C 1
ATOM 614 O O . ILE A 1 75 ? 13.468 -7.928 -18.600 1.00 89.31 75 ILE A O 1
ATOM 618 N N . CYS A 1 76 ? 15.278 -8.654 -17.483 1.00 92.56 76 CYS A N 1
ATOM 619 C CA . CYS A 1 76 ? 15.013 -7.953 -16.237 1.00 92.56 76 CYS A CA 1
ATOM 620 C C . CYS A 1 76 ? 16.044 -6.843 -16.039 1.00 92.56 76 CYS A C 1
ATOM 622 O O . CYS A 1 76 ? 17.243 -7.125 -15.992 1.00 92.56 76 CYS A O 1
ATOM 624 N N . LEU A 1 77 ? 15.574 -5.609 -15.863 1.00 95.69 77 LEU A N 1
ATOM 625 C CA . LEU A 1 77 ? 16.362 -4.510 -15.311 1.00 95.69 77 LEU A CA 1
ATOM 626 C C . LEU A 1 77 ? 15.999 -4.353 -13.836 1.00 95.69 77 LEU A C 1
ATOM 628 O O . LEU A 1 77 ? 14.846 -4.093 -13.503 1.00 95.69 77 LEU A O 1
ATOM 632 N N . ARG A 1 78 ? 16.971 -4.532 -12.951 1.00 95.75 78 ARG A N 1
ATOM 633 C CA . ARG A 1 78 ? 16.783 -4.523 -11.502 1.00 95.75 78 ARG A CA 1
ATOM 634 C C . ARG A 1 78 ? 17.514 -3.345 -10.872 1.00 95.75 78 ARG A C 1
ATOM 636 O O . ARG A 1 78 ? 18.630 -3.018 -11.274 1.00 95.75 78 ARG A O 1
ATOM 643 N N . LYS A 1 79 ? 16.908 -2.760 -9.836 1.00 96.06 79 LYS A N 1
ATOM 644 C CA . LYS A 1 79 ? 17.542 -1.757 -8.979 1.00 96.06 79 LYS A CA 1
ATOM 645 C C . LYS A 1 79 ? 17.123 -1.918 -7.517 1.00 96.06 79 LYS A C 1
ATOM 647 O O . LYS A 1 79 ? 15.942 -1.838 -7.193 1.00 96.06 79 LYS A O 1
ATOM 652 N N . SER A 1 80 ? 18.109 -2.101 -6.636 1.00 94.62 80 SER A N 1
ATOM 653 C CA . SER A 1 80 ? 17.927 -1.959 -5.185 1.00 94.62 80 SER A CA 1
ATOM 654 C C . SER A 1 80 ? 17.864 -0.477 -4.814 1.00 94.62 80 SER A C 1
ATOM 656 O O . SER A 1 80 ? 18.751 0.290 -5.201 1.00 94.62 80 SER A O 1
ATOM 658 N N . LEU A 1 81 ? 16.820 -0.080 -4.090 1.00 92.50 81 LEU A N 1
ATOM 659 C CA . LEU A 1 81 ? 16.518 1.314 -3.745 1.00 92.50 81 LEU A CA 1
ATOM 660 C C . LEU A 1 81 ? 16.957 1.684 -2.313 1.00 92.50 81 LEU A C 1
ATOM 662 O O . LEU A 1 81 ? 16.842 2.837 -1.911 1.00 92.50 81 LEU A O 1
ATOM 666 N N . GLY A 1 82 ? 17.507 0.725 -1.558 1.00 85.06 82 GLY A N 1
ATOM 667 C CA . GLY A 1 82 ? 17.781 0.867 -0.123 1.00 85.06 82 GLY A CA 1
ATOM 668 C C . GLY A 1 82 ? 16.567 0.488 0.734 1.00 85.06 82 GLY A C 1
ATOM 669 O O . GLY A 1 82 ? 15.484 0.261 0.209 1.00 85.06 82 GLY A O 1
ATOM 670 N N . GLY A 1 83 ? 16.747 0.333 2.051 1.00 76.06 83 GLY A N 1
ATOM 671 C CA . GLY A 1 83 ? 15.633 0.032 2.972 1.00 76.06 83 GLY A CA 1
ATOM 672 C C . GLY A 1 83 ? 14.865 -1.267 2.670 1.00 76.06 83 GLY A C 1
ATOM 673 O O . GLY A 1 83 ? 13.665 -1.329 2.900 1.00 76.06 83 GLY A O 1
ATOM 674 N N . ALA A 1 84 ? 15.538 -2.283 2.111 1.00 85.94 84 ALA A N 1
ATOM 675 C CA . ALA A 1 84 ? 14.934 -3.520 1.585 1.00 85.94 84 ALA A CA 1
ATOM 676 C C . ALA A 1 84 ? 13.944 -3.326 0.413 1.00 85.94 84 ALA A C 1
ATOM 678 O O . ALA A 1 84 ? 13.239 -4.264 0.036 1.00 85.94 84 ALA A O 1
ATOM 679 N N . ALA A 1 85 ? 13.924 -2.143 -0.205 1.00 94.12 85 ALA A N 1
ATOM 680 C CA . ALA A 1 85 ? 13.110 -1.864 -1.372 1.00 94.12 85 ALA A CA 1
ATOM 681 C C . ALA A 1 85 ? 13.811 -2.253 -2.680 1.00 94.12 85 ALA A C 1
ATOM 683 O O . ALA A 1 85 ? 15.015 -2.040 -2.871 1.00 94.12 85 ALA A O 1
ATOM 684 N N . LEU A 1 86 ? 13.036 -2.812 -3.605 1.00 95.81 86 LEU A N 1
ATOM 685 C CA . LEU A 1 86 ? 13.512 -3.328 -4.883 1.00 95.81 86 LEU A CA 1
ATOM 686 C C . LEU A 1 86 ? 12.502 -3.001 -5.977 1.00 95.81 86 LEU A C 1
ATOM 688 O O . LEU A 1 86 ? 11.302 -3.218 -5.813 1.00 95.81 86 LEU A O 1
ATOM 692 N N . ILE A 1 87 ? 13.011 -2.551 -7.120 1.00 97.00 87 ILE A N 1
ATOM 693 C CA . ILE A 1 87 ? 12.223 -2.409 -8.340 1.00 97.00 87 ILE A CA 1
ATOM 694 C C . ILE A 1 87 ? 12.824 -3.249 -9.464 1.00 97.00 87 ILE A C 1
ATOM 696 O O . ILE A 1 87 ? 14.042 -3.281 -9.671 1.00 97.00 87 ILE A O 1
ATOM 700 N N . GLU A 1 88 ? 11.959 -3.956 -10.186 1.00 95.94 88 GLU A N 1
ATOM 701 C CA . GLU A 1 88 ? 12.328 -4.797 -11.319 1.00 95.94 88 GLU A CA 1
ATOM 702 C C . GLU A 1 88 ? 11.440 -4.478 -12.513 1.00 95.94 88 GLU A C 1
ATOM 704 O O . GLU A 1 88 ? 10.228 -4.666 -12.456 1.00 95.94 88 GLU A O 1
ATOM 709 N N . PHE A 1 89 ? 12.040 -4.046 -13.616 1.00 94.94 89 PHE A N 1
ATOM 710 C CA . PHE A 1 89 ? 11.345 -3.906 -14.883 1.00 94.94 89 PHE A CA 1
ATOM 711 C C . PHE A 1 89 ? 11.559 -5.159 -15.737 1.00 94.94 89 PHE A C 1
ATOM 713 O O . PHE A 1 89 ? 12.679 -5.476 -16.144 1.00 94.94 89 PHE A O 1
ATOM 720 N N . LEU A 1 90 ? 10.471 -5.887 -15.974 1.00 91.56 90 LEU A N 1
ATOM 721 C CA . LEU A 1 90 ? 10.429 -7.175 -16.651 1.00 91.56 90 LEU A CA 1
ATOM 722 C C . LEU A 1 90 ? 9.834 -7.024 -18.044 1.00 91.56 90 LEU A C 1
ATOM 724 O O . LEU A 1 90 ? 8.667 -6.655 -18.203 1.00 91.56 90 LEU A O 1
ATOM 728 N N . VAL A 1 91 ? 10.631 -7.374 -19.049 1.00 88.88 91 VAL A N 1
ATOM 729 C CA . VAL A 1 91 ? 10.220 -7.331 -20.449 1.00 88.88 91 VAL A CA 1
ATOM 730 C C . VAL A 1 91 ? 10.329 -8.721 -21.059 1.00 88.88 91 VAL A C 1
ATOM 732 O O . VAL A 1 91 ? 11.422 -9.216 -21.349 1.00 88.88 91 VAL A O 1
ATOM 735 N N . ASP A 1 92 ? 9.172 -9.342 -21.267 1.00 85.00 92 ASP A N 1
ATOM 736 C CA . ASP A 1 92 ? 9.020 -10.508 -22.128 1.00 85.00 92 ASP A CA 1
ATOM 737 C C . ASP A 1 92 ? 8.633 -10.026 -23.533 1.00 85.00 92 ASP A C 1
ATOM 739 O O . ASP A 1 92 ? 7.566 -9.444 -23.743 1.00 85.00 92 ASP A O 1
ATOM 743 N N . CYS A 1 93 ? 9.522 -10.233 -24.504 1.00 79.00 93 CYS A N 1
ATOM 744 C CA . CYS A 1 93 ? 9.295 -9.792 -25.882 1.00 79.00 93 CYS A CA 1
ATOM 745 C C . CYS A 1 93 ? 8.247 -10.646 -26.613 1.00 79.00 93 CYS A C 1
ATOM 747 O O . CYS A 1 93 ? 7.684 -10.183 -27.607 1.00 79.00 93 CYS A O 1
ATOM 749 N N . ASP A 1 94 ? 7.962 -11.846 -26.099 1.00 78.38 94 ASP A N 1
ATOM 750 C CA . ASP A 1 94 ? 6.996 -12.792 -26.657 1.00 78.38 94 ASP A CA 1
ATOM 751 C C . ASP A 1 94 ? 5.636 -12.721 -25.941 1.00 78.38 94 ASP A C 1
ATOM 753 O O . ASP A 1 94 ? 4.686 -13.398 -26.344 1.00 78.38 94 ASP A O 1
ATOM 757 N N . ALA A 1 95 ? 5.515 -11.911 -24.882 1.00 78.88 95 ALA A N 1
ATOM 758 C CA . ALA A 1 95 ? 4.262 -11.686 -24.169 1.00 78.88 95 ALA A CA 1
ATOM 759 C C . ALA A 1 95 ? 3.513 -10.438 -24.660 1.00 78.88 95 ALA A C 1
ATOM 761 O O . ALA A 1 95 ? 4.067 -9.504 -25.256 1.00 78.88 95 ALA A O 1
ATOM 762 N N . LYS A 1 96 ? 2.209 -10.418 -24.355 1.00 79.50 96 LYS A N 1
ATOM 763 C CA . LYS A 1 96 ? 1.339 -9.249 -24.547 1.00 79.50 96 LYS A CA 1
ATOM 764 C C . LYS A 1 96 ? 1.637 -8.137 -23.532 1.00 79.50 96 LYS A C 1
ATOM 766 O O . LYS A 1 96 ? 1.538 -6.959 -23.868 1.00 79.50 96 LYS A O 1
ATOM 771 N N . TYR A 1 97 ? 2.016 -8.510 -22.312 1.00 82.25 97 TYR A N 1
ATOM 772 C CA . TYR A 1 97 ? 2.237 -7.589 -21.201 1.00 82.25 97 TYR A CA 1
ATOM 773 C C . TYR A 1 97 ? 3.700 -7.594 -20.766 1.00 82.25 97 TYR A C 1
ATOM 775 O O . TYR A 1 97 ? 4.358 -8.632 -20.766 1.00 82.25 97 TYR A O 1
ATOM 783 N N . LEU A 1 98 ? 4.174 -6.427 -20.352 1.00 87.31 98 LEU A N 1
ATOM 784 C CA . LEU A 1 98 ? 5.382 -6.242 -19.551 1.00 87.31 98 LEU A CA 1
ATOM 785 C C . LEU A 1 98 ? 4.975 -5.860 -18.124 1.00 87.31 98 LEU A C 1
ATOM 787 O O . LEU A 1 98 ? 3.816 -5.512 -17.885 1.00 87.31 98 LEU A O 1
ATOM 791 N N . SER A 1 99 ? 5.894 -5.972 -17.168 1.00 91.31 99 SER A N 1
ATOM 792 C CA . SER A 1 99 ? 5.571 -5.766 -15.753 1.00 91.31 99 SER A CA 1
ATOM 793 C C . SER A 1 99 ? 6.679 -5.030 -15.020 1.00 91.31 99 SER A C 1
ATOM 795 O O . SER A 1 99 ? 7.855 -5.326 -15.201 1.00 91.31 99 SER A O 1
ATOM 797 N N . ILE A 1 100 ? 6.296 -4.140 -14.109 1.00 94.44 100 ILE A N 1
ATOM 798 C CA . ILE A 1 100 ? 7.187 -3.615 -13.083 1.00 94.44 100 ILE A CA 1
ATOM 799 C C . ILE A 1 100 ? 6.807 -4.320 -11.792 1.00 94.44 100 ILE A C 1
ATOM 801 O O . ILE A 1 100 ? 5.649 -4.261 -11.378 1.00 94.44 100 ILE A O 1
ATOM 805 N N . ARG A 1 101 ? 7.757 -5.038 -11.194 1.00 94.31 101 ARG A N 1
ATOM 806 C CA . ARG A 1 101 ? 7.616 -5.570 -9.840 1.00 94.31 101 ARG A CA 1
ATOM 807 C C . ARG A 1 101 ? 8.206 -4.568 -8.875 1.00 94.31 101 ARG A C 1
ATOM 809 O O . ARG A 1 101 ? 9.326 -4.102 -9.084 1.00 94.31 101 ARG A O 1
ATOM 816 N N . PHE A 1 102 ? 7.464 -4.268 -7.827 1.00 95.38 102 PHE A N 1
ATOM 817 C CA . PHE A 1 102 ? 7.930 -3.427 -6.743 1.00 95.38 102 PHE A CA 1
ATOM 818 C C . PHE A 1 102 ? 7.789 -4.186 -5.430 1.00 95.38 102 PHE A C 1
ATOM 820 O O . PHE A 1 102 ? 6.773 -4.831 -5.177 1.00 95.38 102 PHE A O 1
ATOM 827 N N . SER A 1 103 ? 8.845 -4.125 -4.630 1.00 93.81 103 SER A N 1
ATOM 828 C CA . SER A 1 103 ? 8.946 -4.729 -3.309 1.00 93.81 103 SER A CA 1
ATOM 829 C C . SER A 1 103 ? 9.343 -3.643 -2.329 1.00 93.81 103 SER A C 1
ATOM 831 O O . SER A 1 103 ? 10.333 -2.948 -2.561 1.00 93.81 103 SER A O 1
ATOM 833 N N . HIS A 1 104 ? 8.611 -3.524 -1.229 1.00 92.94 104 HIS A N 1
ATOM 834 C CA . HIS A 1 104 ? 8.925 -2.611 -0.134 1.00 92.94 104 HIS A CA 1
ATOM 835 C C . HIS A 1 104 ? 8.431 -3.200 1.186 1.00 92.94 104 HIS A C 1
ATOM 837 O O . HIS A 1 104 ? 7.418 -3.896 1.207 1.00 92.94 104 HIS A O 1
ATOM 843 N N . ILE A 1 105 ? 9.118 -2.913 2.294 1.00 88.00 105 ILE A N 1
ATOM 844 C CA . ILE A 1 105 ? 8.816 -3.512 3.605 1.00 88.00 105 ILE A CA 1
ATOM 845 C C . ILE A 1 105 ? 7.366 -3.274 4.062 1.00 88.00 105 ILE A C 1
ATOM 847 O O . ILE A 1 105 ? 6.753 -4.154 4.656 1.00 88.00 105 ILE A O 1
ATOM 851 N N . ASP A 1 106 ? 6.799 -2.120 3.714 1.00 84.44 106 ASP A N 1
ATOM 852 C CA . ASP A 1 106 ? 5.464 -1.704 4.164 1.00 84.44 106 ASP A CA 1
ATOM 853 C C . ASP A 1 106 ? 4.292 -2.315 3.380 1.00 84.44 106 ASP A C 1
ATOM 855 O O . ASP A 1 106 ? 3.167 -2.364 3.871 1.00 84.44 106 ASP A O 1
ATOM 859 N N . VAL A 1 107 ? 4.535 -2.749 2.143 1.00 85.75 107 VAL A N 1
ATOM 860 C CA . VAL A 1 107 ? 3.497 -3.186 1.186 1.00 85.75 107 VAL A CA 1
ATOM 861 C C . VAL A 1 107 ? 3.745 -4.619 0.689 1.00 85.75 107 VAL A C 1
ATOM 863 O O . VAL A 1 107 ? 2.870 -5.247 0.097 1.00 85.75 107 VAL A O 1
ATOM 866 N N . GLY A 1 108 ? 4.918 -5.188 0.964 1.00 88.31 108 GLY A N 1
ATOM 867 C CA . GLY A 1 108 ? 5.336 -6.455 0.383 1.00 88.31 108 GLY A CA 1
ATOM 868 C C . GLY A 1 108 ? 5.601 -6.305 -1.112 1.00 88.31 108 GLY A C 1
ATOM 869 O O . GLY A 1 108 ? 6.163 -5.300 -1.554 1.00 88.31 108 GLY A O 1
ATOM 870 N N . ASN A 1 109 ? 5.201 -7.314 -1.887 1.00 90.38 109 ASN A N 1
ATOM 871 C CA . ASN A 1 109 ? 5.490 -7.402 -3.315 1.00 90.38 109 ASN A CA 1
ATOM 872 C C . ASN A 1 109 ? 4.217 -7.224 -4.136 1.00 90.38 109 ASN A C 1
ATOM 874 O O . ASN A 1 109 ? 3.251 -7.963 -3.941 1.00 90.38 109 ASN A O 1
ATOM 878 N N . PHE A 1 110 ? 4.249 -6.338 -5.127 1.00 90.50 110 PHE A N 1
ATOM 879 C CA . PHE A 1 110 ? 3.191 -6.252 -6.129 1.00 90.50 110 PHE A CA 1
ATOM 880 C C . PHE A 1 110 ? 3.742 -6.031 -7.535 1.00 90.50 110 PHE A C 1
ATOM 882 O O . PHE A 1 110 ? 4.884 -5.614 -7.740 1.00 90.50 110 PHE A O 1
ATOM 889 N N . ASN A 1 111 ? 2.888 -6.315 -8.517 1.00 91.44 111 ASN A N 1
ATOM 890 C CA . ASN A 1 111 ? 3.206 -6.221 -9.933 1.00 91.44 111 ASN A CA 1
ATOM 891 C C . ASN A 1 111 ? 2.256 -5.235 -10.613 1.00 91.44 111 ASN A C 1
ATOM 893 O O . ASN A 1 111 ? 1.040 -5.323 -10.443 1.00 91.44 111 ASN A O 1
ATOM 897 N N . VAL A 1 112 ? 2.803 -4.336 -11.429 1.00 91.25 112 VAL A N 1
ATOM 898 C CA . VAL A 1 112 ? 2.025 -3.426 -12.275 1.00 91.25 112 VAL A CA 1
ATOM 899 C C . VAL A 1 112 ? 2.224 -3.824 -13.739 1.00 91.25 112 VAL A C 1
ATOM 901 O O . VAL A 1 112 ? 3.270 -3.505 -14.320 1.00 91.25 112 VAL A O 1
ATOM 904 N N . PRO A 1 113 ? 1.259 -4.536 -14.350 1.00 90.88 113 PRO A N 1
ATOM 905 C CA . PRO A 1 113 ? 1.333 -4.895 -15.757 1.00 90.88 113 PRO A CA 1
ATOM 906 C C . PRO A 1 113 ? 0.990 -3.699 -16.654 1.00 90.88 113 PRO A C 1
ATOM 908 O O . PRO A 1 113 ? 0.186 -2.839 -16.295 1.00 90.88 113 PRO A O 1
ATOM 911 N N . CYS A 1 114 ? 1.567 -3.669 -17.852 1.00 87.00 114 CYS A N 1
ATOM 912 C CA . CYS A 1 114 ? 1.206 -2.735 -18.916 1.00 87.00 114 CYS A CA 1
ATOM 913 C C . CYS A 1 114 ? 1.254 -3.455 -20.269 1.00 87.00 114 CYS A C 1
ATOM 915 O O . CYS A 1 114 ? 2.110 -4.319 -20.491 1.00 87.00 114 CYS A O 1
ATOM 917 N N . GLU A 1 115 ? 0.307 -3.146 -21.161 1.00 85.25 115 GLU A N 1
ATOM 918 C CA . GLU A 1 115 ? 0.325 -3.694 -22.518 1.00 85.25 115 GLU A CA 1
ATOM 919 C C . GLU A 1 115 ? 1.579 -3.216 -23.243 1.00 85.25 115 GLU A C 1
ATOM 921 O O . GLU A 1 115 ? 1.868 -2.022 -23.322 1.00 85.25 115 GLU A O 1
ATOM 926 N N . ARG A 1 116 ? 2.347 -4.169 -23.778 1.00 83.56 116 ARG A N 1
ATOM 927 C CA . ARG A 1 116 ? 3.654 -3.891 -24.376 1.00 83.56 116 ARG A CA 1
ATOM 928 C C . ARG A 1 116 ? 3.558 -2.921 -25.549 1.00 83.56 116 ARG A C 1
ATOM 930 O O . ARG A 1 116 ? 4.450 -2.099 -25.714 1.00 83.56 116 ARG A O 1
ATOM 937 N N . CYS A 1 117 ? 2.478 -3.001 -26.326 1.00 78.50 117 CYS A N 1
ATOM 938 C CA . CYS A 1 117 ? 2.228 -2.125 -27.470 1.00 78.50 117 CYS A CA 1
ATOM 939 C C . CYS A 1 117 ? 2.046 -0.651 -27.092 1.00 78.50 117 CYS A C 1
ATOM 941 O O . CYS A 1 117 ? 2.200 0.191 -27.967 1.00 78.50 117 CYS A O 1
ATOM 943 N N . TRP A 1 118 ? 1.741 -0.338 -25.831 1.00 82.75 118 TRP A N 1
ATOM 944 C CA . TRP A 1 118 ? 1.555 1.036 -25.363 1.00 82.75 118 TRP A CA 1
ATOM 945 C C . TRP A 1 118 ? 2.788 1.594 -24.661 1.00 82.75 118 TRP A C 1
ATOM 947 O O . TRP A 1 118 ? 2.777 2.741 -24.236 1.00 82.75 118 TRP A O 1
ATOM 957 N N . CYS A 1 119 ? 3.854 0.809 -24.504 1.00 86.25 119 CYS A N 1
ATOM 958 C CA . CYS A 1 119 ? 5.025 1.220 -23.744 1.00 86.25 119 CYS A CA 1
ATOM 959 C C . CYS A 1 119 ? 6.071 1.882 -24.647 1.00 86.25 119 CYS A C 1
ATOM 961 O O . CYS A 1 119 ? 6.711 1.220 -25.468 1.00 86.25 119 CYS A O 1
ATOM 963 N N . ASN A 1 120 ? 6.312 3.178 -24.441 1.00 89.81 120 ASN A N 1
ATOM 964 C CA . ASN A 1 120 ? 7.516 3.822 -24.951 1.00 89.81 120 ASN A CA 1
ATOM 965 C C . ASN A 1 120 ? 8.695 3.449 -24.043 1.00 89.81 120 ASN A C 1
ATOM 967 O O . ASN A 1 120 ? 8.787 3.920 -22.907 1.00 89.81 120 ASN A O 1
ATOM 971 N N . LEU A 1 121 ? 9.586 2.589 -24.541 1.00 89.81 121 LEU A N 1
ATOM 972 C CA . LEU A 1 121 ? 10.681 2.034 -23.749 1.00 89.81 121 LEU A CA 1
ATOM 973 C C . LEU A 1 121 ? 11.659 3.102 -23.251 1.00 89.81 121 LEU A C 1
ATOM 975 O O . LEU A 1 121 ? 11.960 3.119 -22.062 1.00 89.81 121 LEU A O 1
ATOM 979 N N . ASP A 1 122 ? 12.144 3.983 -24.126 1.00 89.88 122 ASP A N 1
ATOM 980 C CA . ASP A 1 122 ? 13.162 4.971 -23.750 1.00 89.88 122 ASP A CA 1
ATOM 981 C C . ASP A 1 122 ? 12.597 5.966 -22.718 1.00 89.88 122 ASP A C 1
ATOM 983 O O . ASP A 1 122 ? 13.206 6.179 -21.670 1.00 89.88 122 ASP A O 1
ATOM 987 N N . ALA A 1 123 ? 11.371 6.460 -22.922 1.00 91.50 123 ALA A N 1
ATOM 988 C CA . ALA A 1 123 ? 10.708 7.339 -21.954 1.00 91.50 123 ALA A CA 1
ATOM 989 C C . ALA A 1 123 ? 10.360 6.624 -20.629 1.00 91.50 123 ALA A C 1
ATOM 991 O O . ALA A 1 123 ? 10.444 7.219 -19.556 1.00 91.50 123 ALA A O 1
ATOM 992 N N . THR A 1 124 ? 10.013 5.332 -20.673 1.00 93.62 124 THR A N 1
ATOM 993 C CA . THR A 1 124 ? 9.785 4.521 -19.461 1.00 93.62 124 THR A CA 1
ATOM 994 C C . THR A 1 124 ? 11.073 4.360 -18.654 1.00 93.62 124 THR A C 1
ATOM 996 O O . THR A 1 124 ? 11.046 4.428 -17.427 1.00 93.62 124 THR A O 1
ATOM 999 N N . LEU A 1 125 ? 12.219 4.186 -19.320 1.00 94.75 125 LEU A N 1
ATOM 1000 C CA . LEU A 1 125 ? 13.520 4.117 -18.654 1.00 94.75 125 LEU A CA 1
ATOM 1001 C C . LEU A 1 125 ? 13.916 5.456 -18.019 1.00 94.75 125 LEU A C 1
ATOM 1003 O O . LEU A 1 125 ? 14.447 5.463 -16.910 1.00 94.75 125 LEU A O 1
ATOM 1007 N N . GLU A 1 126 ? 13.617 6.586 -18.661 1.00 94.56 126 GLU A N 1
ATOM 1008 C CA . GLU A 1 126 ? 13.808 7.909 -18.053 1.00 94.56 126 GLU A CA 1
ATOM 1009 C C . GLU A 1 126 ? 12.919 8.113 -16.822 1.00 94.56 126 GLU A C 1
ATOM 1011 O O . GLU A 1 126 ? 13.387 8.591 -15.787 1.00 94.56 126 GLU A O 1
ATOM 1016 N N . ASN A 1 127 ? 11.649 7.713 -16.899 1.00 96.19 127 ASN A N 1
ATOM 1017 C CA . ASN A 1 127 ? 10.741 7.770 -15.756 1.00 96.19 127 ASN A CA 1
ATOM 1018 C C . ASN A 1 127 ? 11.181 6.835 -14.624 1.00 96.19 127 ASN A C 1
ATOM 1020 O O . ASN A 1 127 ? 11.033 7.189 -13.458 1.00 96.19 127 ASN A O 1
ATOM 1024 N N . LEU A 1 128 ? 11.764 5.675 -14.943 1.00 96.50 128 LEU A N 1
ATOM 1025 C CA . LEU A 1 128 ? 12.346 4.782 -13.944 1.00 96.50 128 LEU A CA 1
ATOM 1026 C C . LEU A 1 128 ? 13.511 5.460 -13.212 1.00 96.50 128 LEU A C 1
ATOM 1028 O O . LEU A 1 128 ? 13.599 5.354 -11.994 1.00 96.50 128 LEU A O 1
ATOM 1032 N N . VAL A 1 129 ? 14.381 6.181 -13.926 1.00 96.06 129 VAL A N 1
ATOM 1033 C CA . VAL A 1 129 ? 15.462 6.964 -13.302 1.00 96.06 129 VAL A CA 1
ATOM 1034 C C . VAL A 1 129 ? 14.894 8.036 -12.376 1.00 96.06 129 VAL A C 1
ATOM 1036 O O . VAL A 1 129 ? 15.314 8.110 -11.226 1.00 96.06 129 VAL A O 1
ATOM 1039 N N . LYS A 1 130 ? 13.893 8.802 -12.829 1.00 96.50 130 LYS A N 1
ATOM 1040 C CA . LYS A 1 130 ? 13.226 9.817 -11.992 1.00 96.50 130 LYS A CA 1
ATOM 1041 C C . LYS A 1 130 ? 12.604 9.202 -10.741 1.00 96.50 130 LYS A C 1
ATOM 1043 O O . LYS A 1 130 ? 12.775 9.731 -9.651 1.00 96.50 130 LYS A O 1
ATOM 1048 N N . PHE A 1 131 ? 11.947 8.051 -10.881 1.00 96.94 131 PHE A N 1
ATOM 1049 C CA . PHE A 1 131 ? 11.395 7.318 -9.746 1.00 96.94 131 PHE A CA 1
ATOM 1050 C C . PHE A 1 131 ? 12.482 6.910 -8.743 1.00 96.94 131 PHE A C 1
ATOM 1052 O O . PHE A 1 131 ? 12.276 7.033 -7.540 1.00 96.94 131 PHE A O 1
ATOM 1059 N N . VAL A 1 132 ? 13.642 6.442 -9.220 1.00 95.81 132 VAL A N 1
ATOM 1060 C CA . VAL A 1 132 ? 14.790 6.105 -8.359 1.00 95.81 132 VAL A CA 1
ATOM 1061 C C . VAL A 1 132 ? 15.316 7.347 -7.631 1.00 95.81 132 VAL A C 1
ATOM 1063 O O . VAL A 1 132 ? 15.609 7.259 -6.442 1.00 95.81 132 VAL A O 1
ATOM 1066 N N . ASP A 1 133 ? 15.402 8.490 -8.313 1.00 96.00 133 ASP A N 1
ATOM 1067 C CA . ASP A 1 133 ? 15.864 9.757 -7.728 1.00 96.00 133 ASP A CA 1
ATOM 1068 C C . ASP A 1 133 ? 14.900 10.291 -6.658 1.00 96.00 133 ASP A C 1
ATOM 1070 O O . ASP A 1 133 ? 15.325 10.787 -5.616 1.00 96.00 133 ASP A O 1
ATOM 1074 N N . GLU A 1 134 ? 13.595 10.156 -6.891 1.00 96.75 134 GLU A N 1
ATOM 1075 C CA . GLU A 1 134 ? 12.538 10.606 -5.980 1.00 96.75 134 GLU A CA 1
ATOM 1076 C C . GLU A 1 134 ? 12.221 9.591 -4.871 1.00 96.75 134 GLU A C 1
ATOM 1078 O O . GLU A 1 134 ? 11.523 9.926 -3.909 1.00 96.75 134 GLU A O 1
ATOM 1083 N N . PHE A 1 135 ? 12.753 8.367 -4.959 1.00 95.50 135 PHE A N 1
ATOM 1084 C CA . PHE A 1 135 ? 12.476 7.289 -4.011 1.00 95.50 135 PHE A CA 1
ATOM 1085 C C . PHE A 1 135 ? 12.662 7.686 -2.536 1.00 95.50 135 PHE A C 1
ATOM 1087 O O . PHE A 1 135 ? 11.774 7.361 -1.747 1.00 95.50 135 PHE A O 1
ATOM 1094 N N . PRO A 1 136 ? 13.722 8.415 -2.119 1.00 94.75 136 PRO A N 1
ATOM 1095 C CA . PRO A 1 136 ? 13.867 8.836 -0.724 1.00 94.75 136 PRO A CA 1
ATOM 1096 C C . PRO A 1 136 ? 12.688 9.681 -0.220 1.00 94.75 136 PRO A C 1
ATOM 1098 O O . PRO A 1 136 ? 12.220 9.471 0.896 1.00 94.75 136 PRO A O 1
ATOM 1101 N N . ASN A 1 137 ? 12.165 10.583 -1.058 1.00 95.94 137 ASN A N 1
ATOM 1102 C CA . ASN A 1 137 ? 11.006 11.413 -0.729 1.00 95.94 137 ASN A CA 1
ATOM 1103 C C . ASN A 1 137 ? 9.723 10.569 -0.657 1.00 95.94 137 ASN A C 1
ATOM 1105 O O . ASN A 1 137 ? 8.936 10.713 0.277 1.00 95.94 137 ASN A O 1
ATOM 1109 N N . TYR A 1 138 ? 9.526 9.639 -1.597 1.00 94.81 138 TYR A N 1
ATOM 1110 C CA . TYR A 1 138 ? 8.390 8.713 -1.544 1.00 94.81 138 TYR A CA 1
ATOM 1111 C C . TYR A 1 138 ? 8.428 7.812 -0.308 1.00 94.81 138 TYR A C 1
ATOM 1113 O O . TYR A 1 138 ? 7.399 7.591 0.327 1.00 94.81 138 TYR A O 1
ATOM 1121 N N . ASN A 1 139 ? 9.613 7.341 0.075 1.00 93.38 139 ASN A N 1
ATOM 1122 C CA . ASN A 1 139 ? 9.794 6.525 1.266 1.00 93.38 139 ASN A CA 1
ATOM 1123 C C . ASN A 1 139 ? 9.498 7.313 2.556 1.00 93.38 139 ASN A C 1
ATOM 1125 O O . ASN A 1 139 ? 8.840 6.804 3.465 1.00 93.38 139 ASN A O 1
ATOM 1129 N N . GLU A 1 140 ? 9.914 8.581 2.625 1.00 93.31 140 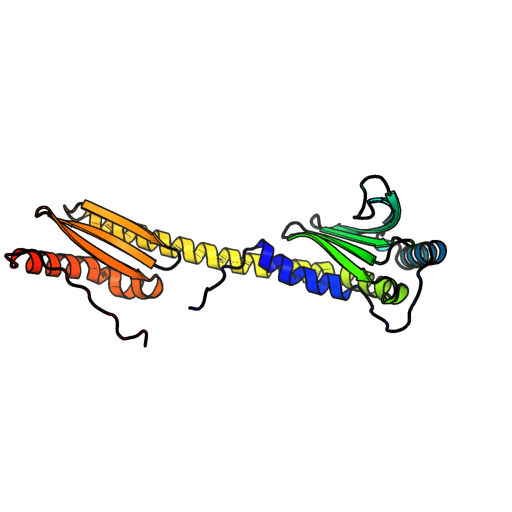GLU A N 1
ATOM 1130 C CA . GLU A 1 140 ? 9.574 9.463 3.746 1.00 93.31 140 GLU A CA 1
ATOM 1131 C C . GLU A 1 140 ? 8.057 9.702 3.841 1.00 93.31 140 GLU A C 1
ATOM 1133 O O . GLU A 1 140 ? 7.482 9.625 4.927 1.00 93.31 140 GLU A O 1
ATOM 1138 N N . GLN A 1 141 ? 7.384 9.928 2.710 1.00 93.19 141 GLN A N 1
ATOM 1139 C CA . GLN A 1 141 ? 5.926 10.086 2.665 1.00 93.19 141 GLN A CA 1
ATOM 1140 C C . GLN A 1 141 ? 5.191 8.811 3.105 1.00 93.19 141 GLN A C 1
ATOM 1142 O O . GLN A 1 141 ? 4.292 8.894 3.942 1.00 93.19 141 GLN A O 1
ATOM 1147 N N . SER A 1 142 ? 5.612 7.637 2.616 1.00 91.94 142 SER A N 1
ATOM 1148 C CA . SER A 1 142 ? 5.093 6.331 3.060 1.00 91.94 142 SER A CA 1
ATOM 1149 C C . SER A 1 142 ? 5.242 6.164 4.575 1.00 91.94 142 SER A C 1
ATOM 1151 O O . SER A 1 142 ? 4.290 5.796 5.263 1.00 91.94 142 SER A O 1
ATOM 1153 N N . SER A 1 143 ? 6.407 6.524 5.120 1.00 90.88 143 SER A N 1
ATOM 1154 C CA . SER A 1 143 ? 6.679 6.448 6.561 1.00 90.88 143 SER A CA 1
ATOM 1155 C C . SER A 1 143 ? 5.758 7.360 7.380 1.00 90.88 143 SER A C 1
ATOM 1157 O O . SER A 1 143 ? 5.278 6.958 8.439 1.00 90.88 143 SER A O 1
ATOM 1159 N N . ARG A 1 144 ? 5.460 8.574 6.894 1.00 91.75 144 ARG A N 1
ATOM 1160 C CA . ARG A 1 144 ? 4.533 9.502 7.567 1.00 91.75 144 ARG A CA 1
ATOM 1161 C C . ARG A 1 144 ? 3.102 8.963 7.601 1.00 91.75 144 ARG A C 1
ATOM 1163 O O . ARG A 1 144 ? 2.489 8.999 8.662 1.00 91.75 144 ARG A O 1
ATOM 1170 N N . ILE A 1 145 ? 2.615 8.399 6.491 1.00 90.44 145 ILE A N 1
ATOM 1171 C CA . ILE A 1 145 ? 1.287 7.761 6.425 1.00 90.44 145 ILE A CA 1
ATOM 1172 C C . ILE A 1 145 ? 1.180 6.653 7.480 1.00 90.44 145 ILE A C 1
ATOM 1174 O O . ILE A 1 145 ? 0.207 6.575 8.227 1.00 90.44 145 ILE A O 1
ATOM 1178 N N . ILE A 1 146 ? 2.214 5.819 7.586 1.00 89.44 146 ILE A N 1
ATOM 1179 C CA . ILE A 1 146 ? 2.273 4.742 8.577 1.00 89.44 146 ILE A CA 1
ATOM 1180 C C . ILE A 1 146 ? 2.239 5.289 10.002 1.00 89.44 146 ILE A C 1
ATOM 1182 O O . ILE A 1 146 ? 1.483 4.786 10.832 1.00 89.44 146 ILE A O 1
ATOM 1186 N N . MET A 1 147 ? 3.040 6.317 10.289 1.00 89.88 147 MET A N 1
ATOM 1187 C CA . MET A 1 147 ? 3.076 6.937 11.612 1.00 89.88 147 MET A CA 1
ATOM 1188 C C . MET A 1 147 ? 1.723 7.532 12.011 1.00 89.88 147 MET A C 1
ATOM 1190 O O . MET A 1 147 ? 1.338 7.432 13.176 1.00 89.88 147 MET A O 1
ATOM 1194 N N . GLU A 1 148 ? 1.002 8.147 11.074 1.00 90.31 148 GLU A N 1
ATOM 1195 C CA . GLU A 1 148 ? -0.335 8.695 11.319 1.00 90.31 148 GLU A CA 1
ATOM 1196 C C . GLU A 1 148 ? -1.337 7.587 11.657 1.00 90.31 148 GLU A C 1
ATOM 1198 O O . GLU A 1 148 ? -2.005 7.672 12.689 1.00 90.31 148 GLU A O 1
ATOM 1203 N N . ILE A 1 149 ? -1.351 6.498 10.882 1.00 88.12 149 ILE A N 1
ATOM 1204 C CA . ILE A 1 149 ? -2.201 5.327 11.148 1.00 88.12 149 ILE A CA 1
ATOM 1205 C C . ILE A 1 149 ? -1.884 4.720 12.522 1.00 88.12 149 ILE A C 1
ATOM 1207 O O . ILE A 1 149 ? -2.788 4.458 13.316 1.00 88.12 149 ILE A O 1
ATOM 1211 N N . GLU A 1 150 ? -0.604 4.519 12.844 1.00 88.75 150 GLU A N 1
ATOM 1212 C CA . GLU A 1 150 ? -0.189 3.962 14.138 1.00 88.75 150 GLU A CA 1
ATOM 1213 C C . GLU A 1 150 ? -0.550 4.886 15.307 1.00 88.75 150 GLU A C 1
ATOM 1215 O O . GLU A 1 150 ? -0.922 4.417 16.385 1.00 88.75 150 GLU A O 1
ATOM 1220 N N . LYS A 1 151 ? -0.464 6.206 15.111 1.00 88.88 151 LYS A N 1
ATOM 1221 C CA . LYS A 1 151 ? -0.879 7.194 16.110 1.00 88.88 151 LYS A CA 1
ATOM 1222 C C . LYS A 1 151 ? -2.384 7.128 16.356 1.00 88.88 151 LYS A C 1
ATOM 1224 O O . LYS A 1 151 ? -2.795 7.119 17.515 1.00 88.88 151 LYS A O 1
ATOM 1229 N N . GLU A 1 152 ? -3.196 7.068 15.306 1.00 87.31 152 GLU A N 1
ATOM 1230 C CA . GLU A 1 152 ? -4.653 6.948 15.425 1.00 87.31 152 GLU A CA 1
ATOM 1231 C C . GLU A 1 152 ? -5.062 5.644 16.116 1.00 87.31 152 GLU A C 1
ATOM 1233 O O . GLU A 1 152 ? -5.890 5.662 17.028 1.00 87.31 152 GLU A O 1
ATOM 1238 N N . GLN A 1 153 ? -4.423 4.527 15.758 1.00 86.75 153 GLN A N 1
ATOM 1239 C CA . GLN A 1 153 ? -4.651 3.232 16.403 1.00 86.75 153 GLN A CA 1
ATOM 1240 C C . GLN A 1 153 ? -4.296 3.265 17.893 1.00 86.75 153 GLN A C 1
ATOM 1242 O O . GLN A 1 153 ? -5.106 2.852 18.721 1.00 86.75 153 GLN A O 1
ATOM 1247 N N . LYS A 1 154 ? -3.134 3.825 18.257 1.00 88.44 154 LYS A N 1
ATOM 1248 C CA . LYS A 1 154 ? -2.731 3.980 19.665 1.00 88.44 154 LYS A CA 1
ATOM 1249 C C . LYS A 1 154 ? -3.679 4.883 20.442 1.00 88.44 154 LYS A C 1
ATOM 1251 O O . LYS A 1 154 ? -4.007 4.580 21.583 1.00 88.44 154 LYS A O 1
ATOM 1256 N N . LEU A 1 155 ? -4.130 5.989 19.850 1.00 86.50 155 LEU A N 1
ATOM 1257 C CA . LEU A 1 155 ? -5.111 6.868 20.488 1.00 86.50 155 LEU A CA 1
ATOM 1258 C C . LEU A 1 155 ? -6.430 6.132 20.734 1.00 86.50 155 LEU A C 1
ATOM 1260 O O . LEU A 1 155 ? -6.970 6.217 21.837 1.00 86.50 155 LEU A O 1
ATOM 1264 N N . LYS A 1 156 ? -6.914 5.366 19.750 1.00 84.88 156 LYS A N 1
ATOM 1265 C CA . LYS A 1 156 ? -8.114 4.535 19.897 1.00 84.88 156 LYS A CA 1
ATOM 1266 C C . LYS A 1 156 ? -7.952 3.514 21.027 1.00 84.88 156 LYS A C 1
ATOM 1268 O O . LYS A 1 156 ? -8.824 3.429 21.889 1.00 84.88 156 LYS A O 1
ATOM 1273 N N . GLU A 1 157 ? -6.819 2.820 21.075 1.00 87.69 157 GLU A N 1
ATOM 1274 C CA . GLU A 1 157 ? -6.507 1.839 22.117 1.00 87.69 157 GLU A CA 1
ATOM 1275 C C . GLU A 1 157 ? -6.428 2.478 23.514 1.00 87.69 157 GLU A C 1
ATOM 1277 O O . GLU A 1 157 ? -6.996 1.953 24.473 1.00 87.69 157 GLU A O 1
ATOM 1282 N N . ILE A 1 158 ? -5.773 3.639 23.645 1.00 87.25 158 ILE A N 1
ATOM 1283 C CA . ILE A 1 158 ? -5.706 4.384 24.911 1.00 87.25 158 ILE A CA 1
ATOM 1284 C C . ILE A 1 158 ? -7.114 4.729 25.386 1.00 87.25 158 ILE A C 1
ATOM 1286 O O . ILE A 1 158 ? -7.442 4.467 26.541 1.00 87.25 158 ILE A O 1
ATOM 1290 N N . VAL A 1 159 ? -7.958 5.269 24.505 1.00 84.75 159 VAL A N 1
ATOM 1291 C CA . VAL A 1 159 ? -9.330 5.645 24.858 1.00 84.75 159 VAL A CA 1
ATOM 1292 C C . VAL A 1 159 ? -10.139 4.422 25.294 1.00 84.75 159 VAL A C 1
ATOM 1294 O O . VAL A 1 159 ? -10.781 4.464 26.343 1.00 84.75 159 VAL A O 1
ATOM 1297 N N . GLN A 1 160 ? -10.061 3.310 24.558 1.00 86.19 160 GLN A N 1
ATOM 1298 C CA . GLN A 1 160 ? -10.727 2.055 24.924 1.00 86.19 160 GLN A CA 1
ATOM 1299 C C . GLN A 1 160 ? -10.252 1.521 26.286 1.00 86.19 160 GLN A C 1
ATOM 1301 O O . GLN A 1 160 ? -11.064 1.136 27.132 1.00 86.19 160 GLN A O 1
ATOM 1306 N N . ASN A 1 161 ? -8.944 1.560 26.547 1.00 88.06 161 ASN A N 1
ATOM 1307 C CA . ASN A 1 161 ? -8.369 1.135 27.821 1.00 88.06 161 ASN A CA 1
ATOM 1308 C C . ASN A 1 161 ? -8.772 2.057 28.979 1.00 88.06 161 ASN A C 1
ATOM 1310 O O . ASN A 1 161 ? -9.093 1.565 30.063 1.00 88.06 161 ASN A O 1
ATOM 1314 N N . THR A 1 162 ? -8.813 3.375 28.763 1.00 86.75 162 THR A N 1
ATOM 1315 C CA . THR A 1 162 ? -9.332 4.335 29.747 1.00 86.75 162 THR A CA 1
ATOM 1316 C C . THR A 1 162 ? -10.794 4.042 30.064 1.00 86.75 162 THR A C 1
ATOM 1318 O O . THR A 1 162 ? -11.161 3.987 31.238 1.00 86.75 162 THR A O 1
ATOM 1321 N N . ILE A 1 163 ? -11.616 3.775 29.044 1.00 86.12 163 ILE A N 1
ATOM 1322 C CA . ILE A 1 163 ? -13.020 3.397 29.225 1.00 86.12 163 ILE A CA 1
ATOM 1323 C C . ILE A 1 163 ? -13.139 2.162 30.116 1.00 86.12 163 ILE A C 1
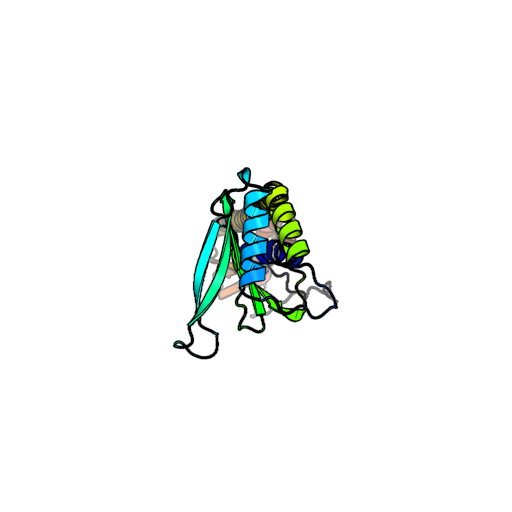ATOM 1325 O O . ILE A 1 163 ? -13.804 2.184 31.154 1.00 86.12 163 ILE A O 1
ATOM 1329 N N . ARG A 1 164 ? -12.431 1.093 29.746 1.00 87.62 164 ARG A N 1
ATOM 1330 C CA . ARG A 1 164 ? -12.430 -0.170 30.484 1.00 87.62 164 ARG A CA 1
ATOM 1331 C C . ARG A 1 164 ? -12.000 0.028 31.935 1.00 87.62 164 ARG A C 1
ATOM 1333 O O . ARG A 1 164 ? -12.668 -0.474 32.838 1.00 87.62 164 ARG A O 1
ATOM 1340 N N . ALA A 1 165 ? -10.916 0.766 32.166 1.00 88.81 165 ALA A N 1
ATOM 1341 C CA . ALA A 1 165 ? -10.383 1.014 33.501 1.00 88.81 165 ALA A CA 1
ATOM 1342 C C . ALA A 1 165 ? -11.366 1.806 34.372 1.00 88.81 165 ALA A C 1
ATOM 1344 O O . ALA A 1 165 ? -11.633 1.414 35.508 1.00 88.81 165 ALA A O 1
ATOM 1345 N N . THR A 1 166 ? -11.947 2.882 33.844 1.00 86.62 166 THR A N 1
ATOM 1346 C CA . THR A 1 166 ? -12.883 3.723 34.596 1.00 86.62 166 THR A CA 1
ATOM 1347 C C . THR A 1 166 ? -14.207 3.006 34.871 1.00 86.62 166 THR A C 1
ATOM 1349 O O . THR A 1 166 ? -14.674 3.054 36.008 1.00 86.62 166 THR A O 1
ATOM 1352 N N . VAL A 1 167 ? -14.785 2.287 33.898 1.00 87.31 167 VAL A N 1
ATOM 1353 C CA . VAL A 1 167 ? -15.982 1.457 34.138 1.00 87.31 167 VAL A CA 1
ATOM 1354 C C . VAL A 1 167 ? -15.684 0.399 35.194 1.00 87.31 167 VAL A C 1
ATOM 1356 O O . VAL A 1 167 ? -16.450 0.261 36.141 1.00 87.31 167 VAL A O 1
ATOM 1359 N N . SER A 1 168 ? -14.545 -0.294 35.096 1.00 89.00 168 SER A N 1
ATOM 1360 C CA . SER A 1 168 ? -14.153 -1.301 36.089 1.00 89.00 168 SER A CA 1
ATOM 1361 C C . SER A 1 168 ? -14.014 -0.695 37.483 1.00 89.00 168 SER A C 1
ATOM 1363 O O . SER A 1 168 ? -14.515 -1.256 38.451 1.00 89.00 168 SER A O 1
ATOM 1365 N N . HIS A 1 169 ? -13.369 0.468 37.596 1.00 88.31 169 HIS A N 1
ATOM 1366 C CA . HIS A 1 169 ? -13.209 1.171 38.866 1.00 88.31 169 HIS A CA 1
ATOM 1367 C C . HIS A 1 169 ? -14.562 1.546 39.486 1.00 88.31 169 HIS A C 1
ATOM 1369 O O . HIS A 1 169 ? -14.803 1.272 40.662 1.00 88.31 169 HIS A O 1
ATOM 1375 N N . ILE A 1 170 ? -15.468 2.109 38.681 1.00 85.62 170 ILE A N 1
ATOM 1376 C CA . ILE A 1 170 ? -16.829 2.452 39.101 1.00 85.62 170 ILE A CA 1
ATOM 1377 C C . ILE A 1 170 ? -17.589 1.199 39.541 1.00 85.62 170 ILE A C 1
ATOM 1379 O O . ILE A 1 170 ? -18.155 1.178 40.632 1.00 85.62 170 ILE A O 1
ATOM 1383 N N . MET A 1 171 ? -17.597 0.153 38.721 1.00 87.31 171 MET A N 1
ATOM 1384 C CA . MET A 1 171 ? -18.433 -1.019 38.950 1.00 87.31 171 MET A CA 1
ATOM 1385 C C . MET A 1 171 ? -17.909 -1.908 40.078 1.00 87.31 171 MET A C 1
ATOM 1387 O O . MET A 1 171 ? -18.711 -2.440 40.838 1.00 87.31 171 MET A O 1
ATOM 1391 N N . ASN A 1 172 ? -16.592 -1.995 40.278 1.00 87.12 172 ASN A N 1
ATOM 1392 C CA . ASN A 1 172 ? -16.001 -2.719 41.410 1.00 87.12 172 ASN A CA 1
ATOM 1393 C C . ASN A 1 172 ? -16.300 -2.067 42.769 1.00 87.12 172 ASN A C 1
ATOM 1395 O O . ASN A 1 172 ? -16.195 -2.727 43.799 1.00 87.12 172 ASN A O 1
ATOM 1399 N N . SER A 1 173 ? -16.680 -0.785 42.789 1.00 83.38 173 SER A N 1
ATOM 1400 C CA . SER A 1 173 ? -17.201 -0.136 44.001 1.00 83.38 173 SER A CA 1
ATOM 1401 C C . SER A 1 173 ? -18.654 -0.521 44.312 1.00 83.38 173 SER A C 1
ATOM 1403 O O . SER A 1 173 ? -19.143 -0.281 45.417 1.00 83.38 173 SER A O 1
ATOM 1405 N N . THR A 1 174 ? -19.350 -1.138 43.354 1.00 78.94 174 THR A N 1
ATOM 1406 C CA . THR A 1 174 ? -20.712 -1.648 43.528 1.00 78.94 174 THR A CA 1
ATOM 1407 C C . THR A 1 174 ? -20.683 -3.120 43.944 1.00 78.94 174 THR A C 1
ATOM 1409 O O . THR A 1 174 ? -19.724 -3.836 43.672 1.00 78.94 174 THR A O 1
ATOM 1412 N N . LYS A 1 175 ? -21.748 -3.596 44.599 1.00 81.31 175 LYS A N 1
ATOM 1413 C CA . LYS A 1 175 ? -21.921 -5.028 44.913 1.00 81.31 175 LYS A CA 1
ATOM 1414 C C . LYS A 1 175 ? -22.516 -5.829 43.744 1.00 81.31 175 LYS A C 1
ATOM 1416 O O . LYS A 1 175 ? -22.778 -7.016 43.897 1.00 81.31 175 LYS A O 1
ATOM 1421 N N . HIS A 1 176 ? -22.751 -5.177 42.606 1.00 84.50 176 HIS A N 1
ATOM 1422 C CA . HIS A 1 176 ? -23.476 -5.744 41.474 1.00 84.50 176 HIS A CA 1
ATOM 1423 C C . HIS A 1 176 ? -22.547 -6.567 40.584 1.00 84.50 176 HIS A C 1
ATOM 1425 O O . HIS A 1 176 ? -21.376 -6.227 40.402 1.00 84.50 176 HIS A O 1
ATOM 1431 N N . GLN A 1 177 ? -23.072 -7.636 39.987 1.00 88.62 177 GLN A N 1
ATOM 1432 C CA . GLN A 1 177 ? -22.348 -8.353 38.939 1.00 88.62 177 GLN A CA 1
ATOM 1433 C C . GLN A 1 177 ? -22.433 -7.562 37.638 1.00 88.62 177 GLN A C 1
ATOM 1435 O O . GLN A 1 177 ? -23.489 -7.029 37.301 1.00 88.62 177 GLN A O 1
ATOM 1440 N N . TRP A 1 178 ? -21.338 -7.488 36.887 1.00 92.00 178 TRP A N 1
ATOM 1441 C CA . TRP A 1 178 ? -21.304 -6.684 35.672 1.00 92.00 178 TRP A CA 1
ATOM 1442 C C . TRP A 1 178 ? -20.406 -7.286 34.596 1.00 92.00 178 TRP A C 1
ATOM 1444 O O . TRP A 1 178 ? -19.477 -8.044 34.882 1.00 92.00 178 TRP A O 1
ATOM 1454 N N . LYS A 1 179 ? -20.703 -6.943 33.342 1.00 91.94 179 LYS A N 1
ATOM 1455 C CA . LYS A 1 179 ? -19.894 -7.274 32.167 1.00 91.94 179 LYS A CA 1
ATOM 1456 C C . LYS A 1 179 ? -19.842 -6.077 31.235 1.00 91.94 179 LYS A C 1
ATOM 1458 O O . LYS A 1 179 ? -20.846 -5.403 31.031 1.00 91.94 179 LYS A O 1
ATOM 1463 N N . LEU A 1 180 ? -18.671 -5.829 30.662 1.00 90.25 180 LEU A N 1
ATOM 1464 C CA . LEU A 1 180 ? -18.480 -4.811 29.639 1.00 90.25 180 LEU A CA 1
ATOM 1465 C C . LEU A 1 180 ? -18.125 -5.503 28.328 1.00 90.25 180 LEU A C 1
ATOM 1467 O O . LEU A 1 180 ? -17.096 -6.170 28.238 1.00 90.25 180 LEU A O 1
ATOM 1471 N N . PHE A 1 181 ? -18.979 -5.335 27.329 1.00 89.56 181 PHE A N 1
ATOM 1472 C CA . PHE A 1 181 ? -18.731 -5.794 25.973 1.00 89.56 181 PHE A CA 1
ATOM 1473 C C . PHE A 1 181 ? -18.230 -4.628 25.136 1.00 89.56 181 PHE A C 1
ATOM 1475 O O . PHE A 1 181 ? -18.769 -3.521 25.192 1.00 89.56 181 PHE A O 1
ATOM 1482 N N . GLU A 1 182 ? -17.191 -4.895 24.360 1.00 85.75 182 GLU A N 1
ATOM 1483 C CA . GLU A 1 182 ? -16.555 -3.917 23.495 1.00 85.75 182 GLU A CA 1
ATOM 1484 C C . GLU A 1 182 ? -16.863 -4.237 22.035 1.00 85.75 182 GLU A C 1
ATOM 1486 O O . GLU A 1 182 ? -16.806 -5.385 21.597 1.00 85.75 182 GLU A O 1
ATOM 1491 N N . SER A 1 183 ? -17.194 -3.192 21.289 1.00 81.56 183 SER A N 1
ATOM 1492 C CA . SER A 1 183 ? -17.320 -3.202 19.836 1.00 81.56 183 SER A CA 1
ATOM 1493 C C . SER A 1 183 ? -16.465 -2.071 19.266 1.00 81.56 183 SER A C 1
ATOM 1495 O O . SER A 1 183 ? -15.947 -1.237 20.006 1.00 81.56 183 SER A O 1
ATOM 1497 N N . GLU A 1 184 ? -16.336 -2.009 17.944 1.00 74.38 184 GLU A N 1
ATOM 1498 C CA . GLU A 1 184 ? -15.362 -1.138 17.285 1.00 74.38 184 GLU A CA 1
ATOM 1499 C C . GLU A 1 184 ? -15.470 0.352 17.659 1.00 74.38 184 GLU A C 1
ATOM 1501 O O . GLU A 1 184 ? -14.438 1.012 17.776 1.00 74.38 184 GLU A O 1
ATOM 1506 N N . ASN A 1 185 ? -16.690 0.862 17.877 1.00 76.94 185 ASN A N 1
ATOM 1507 C CA . ASN A 1 185 ? -16.958 2.268 18.218 1.00 76.94 185 ASN A CA 1
ATOM 1508 C C . ASN A 1 185 ? -17.903 2.445 19.422 1.00 76.94 185 ASN A C 1
ATOM 1510 O O . ASN A 1 185 ? -18.327 3.565 19.719 1.00 76.94 185 ASN A O 1
ATOM 1514 N N . SER A 1 186 ? -18.265 1.359 20.107 1.00 83.06 186 SER A N 1
ATOM 1515 C CA . SER A 1 186 ? -19.208 1.414 21.224 1.00 83.06 186 SER A CA 1
ATOM 1516 C C . SER A 1 186 ? -18.952 0.354 22.280 1.00 83.06 186 SER A C 1
ATOM 1518 O O . SER A 1 186 ? -18.335 -0.680 22.030 1.00 83.06 186 SER A O 1
ATOM 1520 N N . PHE A 1 187 ? -19.480 0.612 23.462 1.00 85.44 187 PHE A N 1
ATOM 1521 C CA . PHE A 1 187 ? -19.428 -0.267 24.610 1.00 85.44 187 PHE A CA 1
ATOM 1522 C C . PHE A 1 187 ? -20.844 -0.578 25.070 1.00 85.44 187 PHE A C 1
ATOM 1524 O O . PHE A 1 187 ? -21.715 0.292 25.046 1.00 85.44 187 PHE A O 1
ATOM 1531 N N . LEU A 1 188 ? -21.053 -1.813 25.513 1.00 87.88 188 LEU A N 1
ATOM 1532 C CA . LEU A 1 188 ? -22.280 -2.262 26.151 1.00 87.88 188 LEU A CA 1
ATOM 1533 C C . LEU A 1 188 ? -21.946 -2.729 27.566 1.00 87.88 188 LEU A C 1
ATOM 1535 O O . LEU A 1 188 ? -21.274 -3.741 27.754 1.00 87.88 188 LEU A O 1
ATOM 1539 N N . LEU A 1 189 ? -22.407 -1.977 28.558 1.00 88.06 189 LEU A N 1
ATOM 1540 C CA . LEU A 1 189 ? -22.301 -2.336 29.964 1.00 88.06 189 LEU A CA 1
ATOM 1541 C C . LEU A 1 189 ? -23.579 -3.049 30.401 1.00 88.06 189 LEU A C 1
ATOM 1543 O O . LEU A 1 189 ? -24.661 -2.466 30.356 1.00 88.06 189 LEU A O 1
ATOM 1547 N N . GLU A 1 190 ? -23.438 -4.284 30.861 1.00 90.12 190 GLU A N 1
ATOM 1548 C CA . GLU A 1 190 ? -24.499 -5.052 31.501 1.00 90.12 190 GLU A CA 1
ATOM 1549 C C . GLU A 1 190 ? -24.267 -5.098 33.009 1.00 90.12 190 GLU A C 1
ATOM 1551 O O . GLU A 1 190 ? -23.175 -5.449 33.459 1.00 90.12 190 GLU A O 1
ATOM 1556 N N . VAL A 1 191 ? -25.291 -4.766 33.793 1.00 88.00 191 VAL A N 1
ATOM 1557 C CA . VAL A 1 191 ? -25.253 -4.778 35.260 1.00 88.00 191 VAL A CA 1
ATOM 1558 C C . VAL A 1 191 ? -26.423 -5.598 35.780 1.00 88.00 191 VAL A C 1
ATOM 1560 O O . VAL A 1 191 ? -27.579 -5.240 35.556 1.00 88.00 191 VAL A O 1
ATOM 1563 N N . ALA A 1 192 ? -26.129 -6.695 36.470 1.00 86.69 192 ALA A N 1
ATOM 1564 C CA . ALA A 1 192 ? -27.107 -7.570 37.096 1.00 86.69 192 ALA A CA 1
ATOM 1565 C C . ALA A 1 192 ? -27.284 -7.222 38.581 1.00 86.69 192 ALA A C 1
ATOM 1567 O O . ALA A 1 192 ? -26.313 -7.090 39.326 1.00 86.69 192 ALA A O 1
ATOM 1568 N N . PHE A 1 193 ? -28.544 -7.107 38.995 1.00 80.62 193 PHE A N 1
ATOM 1569 C CA . PHE A 1 193 ? -28.966 -6.785 40.356 1.00 80.62 193 PHE A CA 1
ATOM 1570 C C . PHE A 1 193 ? -29.557 -8.021 41.044 1.00 80.62 193 PHE A C 1
ATOM 1572 O O . PHE A 1 193 ? -30.194 -8.853 40.395 1.00 80.62 193 PHE A O 1
ATOM 1579 N N . ASP A 1 194 ? -29.452 -8.082 42.375 1.00 70.38 194 ASP A N 1
ATOM 1580 C CA . ASP A 1 194 ? -29.860 -9.226 43.216 1.00 70.38 194 ASP A CA 1
ATOM 1581 C C . ASP A 1 194 ? -31.317 -9.697 43.033 1.00 70.38 194 ASP A C 1
ATOM 1583 O O . ASP A 1 194 ? -31.654 -10.833 43.356 1.00 70.38 194 ASP A O 1
ATOM 1587 N N . LYS A 1 195 ? -32.203 -8.848 42.497 1.00 68.88 195 LYS A N 1
ATOM 1588 C CA . LYS A 1 195 ? -33.621 -9.169 42.249 1.00 68.88 195 LYS A CA 1
ATOM 1589 C C . LYS A 1 195 ? -33.901 -9.761 40.855 1.00 68.88 195 LYS A C 1
ATOM 1591 O O . LYS A 1 195 ? -35.056 -9.813 40.446 1.00 68.88 195 LYS A O 1
ATOM 1596 N N . GLY A 1 196 ? -32.870 -10.181 40.118 1.00 72.62 196 GLY A N 1
ATOM 1597 C CA . GLY A 1 196 ? -33.017 -10.764 38.777 1.00 72.62 196 GLY A CA 1
ATOM 1598 C C . GLY A 1 196 ? -33.225 -9.736 37.659 1.00 72.62 196 GLY A C 1
ATOM 1599 O O . GLY A 1 196 ? -33.646 -10.099 36.564 1.00 72.62 196 GLY A O 1
ATOM 1600 N N . TYR A 1 197 ? -32.932 -8.458 37.919 1.00 75.62 197 TYR A N 1
ATOM 1601 C CA . TYR A 1 197 ? -32.963 -7.401 36.906 1.00 75.62 197 TYR A CA 1
ATOM 1602 C C . TYR A 1 197 ? -31.587 -7.224 36.270 1.00 75.62 197 TYR A C 1
ATOM 1604 O O . TYR A 1 197 ? -30.564 -7.297 36.953 1.00 75.62 197 TYR A O 1
ATOM 1612 N N . THR A 1 198 ? -31.561 -6.918 34.975 1.00 82.25 198 THR A N 1
ATOM 1613 C CA . THR A 1 198 ? -30.337 -6.542 34.262 1.00 82.25 198 THR A CA 1
ATOM 1614 C C . THR A 1 198 ? -30.539 -5.197 33.586 1.00 82.25 198 THR A C 1
ATOM 1616 O O . THR A 1 198 ? -31.488 -5.014 32.827 1.00 82.25 198 THR A O 1
ATOM 1619 N N . ILE A 1 199 ? -29.642 -4.254 33.865 1.00 81.50 199 ILE A N 1
ATOM 1620 C CA . ILE A 1 199 ? -29.562 -2.979 33.155 1.00 81.50 199 ILE A CA 1
ATOM 1621 C C . ILE A 1 199 ? -28.512 -3.123 32.061 1.00 81.50 199 ILE A C 1
ATOM 1623 O O . ILE A 1 199 ? -27.387 -3.537 32.333 1.00 81.50 199 ILE A O 1
ATOM 1627 N N . GLN A 1 200 ? -28.875 -2.745 30.840 1.00 84.88 200 GLN A N 1
ATOM 1628 C CA . GLN A 1 200 ? -27.961 -2.651 29.708 1.00 84.88 200 GLN A CA 1
ATOM 1629 C C . GLN A 1 200 ? -27.807 -1.183 29.311 1.00 84.88 200 GLN A C 1
ATOM 1631 O O . GLN A 1 200 ? -28.799 -0.490 29.090 1.00 84.88 200 GLN A O 1
ATOM 1636 N N . MET A 1 201 ? -26.570 -0.705 29.216 1.00 81.31 201 MET A N 1
ATOM 1637 C CA . MET A 1 201 ? -26.254 0.660 28.799 1.00 81.31 201 MET A CA 1
ATOM 1638 C C . MET A 1 201 ? -25.259 0.631 27.651 1.00 81.31 201 MET A C 1
ATOM 1640 O O . MET A 1 201 ? -24.144 0.138 27.804 1.00 81.31 201 MET A O 1
ATOM 1644 N N . SER A 1 202 ? -25.657 1.191 26.514 1.00 81.00 202 SER A N 1
ATOM 1645 C CA . SER A 1 202 ? -24.771 1.414 25.377 1.00 81.00 202 SER A CA 1
ATOM 1646 C C . SER A 1 202 ? -24.216 2.832 25.404 1.00 81.00 202 SER A C 1
ATOM 1648 O O . SER A 1 202 ? -24.982 3.787 25.542 1.00 81.00 202 SER A O 1
ATOM 1650 N N . PHE A 1 203 ? -22.915 2.983 25.201 1.00 79.06 203 PHE A N 1
ATOM 1651 C CA . PHE A 1 203 ? -22.289 4.286 25.000 1.00 79.06 203 PHE A CA 1
ATOM 1652 C C . PHE A 1 203 ? -21.258 4.210 23.879 1.00 79.06 203 PHE A C 1
ATOM 1654 O O . PHE A 1 203 ? -20.557 3.210 23.724 1.00 79.0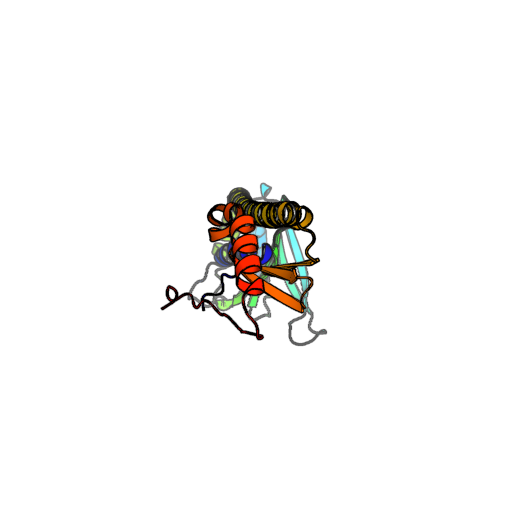6 203 PHE A O 1
ATOM 1661 N N . ASP A 1 204 ? -21.191 5.264 23.072 1.00 79.38 204 ASP A N 1
ATOM 1662 C CA . ASP A 1 204 ? -20.134 5.421 22.080 1.00 79.38 204 ASP A CA 1
ATOM 1663 C C . ASP A 1 204 ? -18.890 6.071 22.699 1.00 79.38 204 ASP A C 1
ATOM 1665 O O . ASP A 1 204 ? -18.929 6.670 23.778 1.00 79.38 204 ASP A O 1
ATOM 1669 N N . ILE A 1 205 ? -17.765 5.919 22.002 1.00 75.88 205 ILE A N 1
ATOM 1670 C CA . ILE A 1 205 ? -16.472 6.445 22.444 1.00 75.88 205 ILE A CA 1
ATOM 1671 C C . ILE A 1 205 ? -16.492 7.980 22.579 1.00 75.88 205 ILE A C 1
ATOM 1673 O O . ILE A 1 205 ? -15.850 8.519 23.479 1.00 75.88 205 ILE A O 1
ATOM 1677 N N . GLN A 1 206 ? -17.233 8.688 21.721 1.00 74.31 206 GLN A N 1
ATOM 1678 C CA . GLN A 1 206 ? -17.248 10.156 21.689 1.00 74.31 206 GLN A CA 1
ATOM 1679 C C . GLN A 1 206 ? -18.002 10.756 22.883 1.00 74.31 206 GLN A C 1
ATOM 1681 O O . GLN A 1 206 ? -17.548 11.722 23.487 1.00 74.31 206 GLN A O 1
ATOM 1686 N N . ASN A 1 207 ? -19.112 10.140 23.276 1.00 67.88 207 ASN A N 1
ATOM 1687 C CA . ASN A 1 207 ? -19.981 10.567 24.367 1.00 67.88 207 ASN A CA 1
ATOM 1688 C C . ASN A 1 207 ? -19.510 10.063 25.738 1.00 67.88 207 ASN A C 1
ATOM 1690 O O . ASN A 1 207 ? -20.083 10.435 26.766 1.00 67.88 207 ASN A O 1
ATOM 1694 N N . TYR A 1 208 ? -18.489 9.202 25.774 1.00 69.69 208 TYR A N 1
ATOM 1695 C CA . TYR A 1 208 ? -18.022 8.579 27.005 1.00 69.69 208 TYR A CA 1
ATOM 1696 C C . TYR A 1 208 ? -17.503 9.592 28.029 1.00 69.69 208 TYR A C 1
ATOM 1698 O O . TYR A 1 208 ? -17.936 9.581 29.183 1.00 69.69 208 TYR A O 1
ATOM 1706 N N . LEU A 1 209 ? -16.590 10.477 27.611 1.00 66.56 209 LEU A N 1
ATOM 1707 C CA . LEU A 1 209 ? -15.922 11.418 28.518 1.00 66.56 209 LEU A CA 1
ATOM 1708 C C . LEU A 1 209 ? -16.913 12.360 29.210 1.00 66.56 209 LEU A C 1
ATOM 1710 O O . LEU A 1 209 ? -16.726 12.700 30.375 1.00 66.56 209 LEU A O 1
ATOM 1714 N N . GLU A 1 210 ? -17.992 12.732 28.524 1.00 67.94 210 GLU A N 1
ATOM 1715 C CA . GLU A 1 210 ? -19.008 13.642 29.057 1.00 67.94 210 GLU A CA 1
ATOM 1716 C C . GLU A 1 210 ? -19.951 12.970 30.062 1.00 67.94 210 GLU A C 1
ATOM 1718 O O . GLU A 1 210 ? -20.497 13.633 30.943 1.00 67.94 210 GLU A O 1
ATOM 1723 N N . ARG A 1 211 ? -20.173 11.656 29.933 1.00 67.31 211 ARG A N 1
ATOM 1724 C CA . ARG A 1 211 ? -21.271 10.961 30.627 1.00 67.31 211 ARG A CA 1
ATOM 1725 C C . ARG A 1 211 ? -20.813 9.964 31.682 1.00 67.31 211 ARG A C 1
ATOM 1727 O O . ARG A 1 211 ? -21.618 9.579 32.530 1.00 67.31 211 ARG A O 1
ATOM 1734 N N . ILE A 1 212 ? -19.542 9.562 31.678 1.00 72.81 212 ILE A N 1
ATOM 1735 C CA . ILE A 1 212 ? -19.041 8.529 32.590 1.00 72.81 212 ILE A CA 1
ATOM 1736 C C . ILE A 1 212 ? -19.144 8.923 34.067 1.00 72.81 212 ILE A C 1
ATOM 1738 O O . ILE A 1 212 ? -19.472 8.088 34.907 1.00 72.81 212 ILE A O 1
ATOM 1742 N N . SER A 1 213 ? -18.941 10.202 34.393 1.00 71.38 213 SER A N 1
ATOM 1743 C CA . SER A 1 213 ? -19.066 10.707 35.766 1.00 71.38 213 SER A CA 1
ATOM 1744 C C . SER A 1 213 ? -20.492 10.570 36.309 1.00 71.38 213 SER A C 1
ATOM 1746 O O . SER A 1 213 ? -20.685 10.381 37.509 1.00 71.38 213 SER A O 1
ATOM 1748 N N . ALA A 1 214 ? -21.498 10.593 35.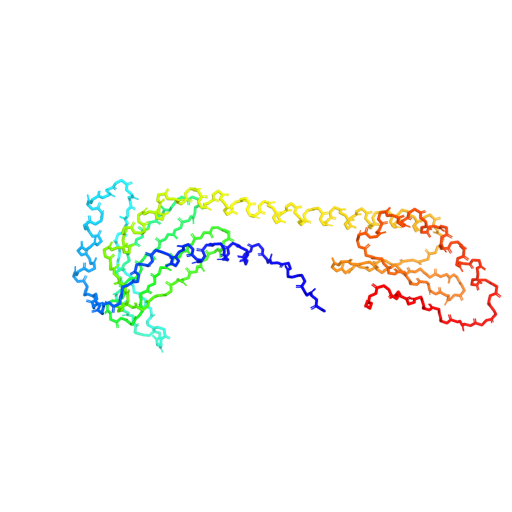431 1.00 78.94 214 ALA A N 1
ATOM 1749 C CA . ALA A 1 214 ? -22.897 10.413 35.795 1.00 78.94 214 ALA A CA 1
ATOM 1750 C C . ALA A 1 214 ? -23.297 8.936 35.947 1.00 78.94 214 ALA A C 1
ATOM 1752 O O . ALA A 1 214 ? -24.355 8.664 36.516 1.00 78.94 214 ALA A O 1
ATOM 1753 N N . LEU A 1 215 ? -22.472 7.983 35.490 1.00 79.88 215 LEU A N 1
ATOM 1754 C CA . LEU A 1 215 ? -22.816 6.557 35.436 1.00 79.88 215 LEU A CA 1
ATOM 1755 C C . LEU A 1 215 ? -23.246 6.008 36.802 1.00 79.88 215 LEU A C 1
ATOM 1757 O O . LEU A 1 215 ? -24.279 5.351 36.905 1.00 79.88 215 LEU A O 1
ATOM 1761 N N . GLN A 1 216 ? -22.495 6.324 37.861 1.00 78.94 216 GLN A N 1
ATOM 1762 C CA . GLN A 1 216 ? -22.833 5.900 39.225 1.00 78.94 216 GLN A CA 1
ATOM 1763 C C . GLN A 1 216 ? -24.195 6.433 39.675 1.00 78.94 216 GLN A C 1
ATOM 1765 O O . GLN A 1 216 ? -24.992 5.699 40.262 1.00 78.94 216 GLN A O 1
ATOM 1770 N N . ASN A 1 217 ? -24.473 7.707 39.394 1.00 83.81 217 ASN A N 1
ATOM 1771 C CA . ASN A 1 217 ? -25.731 8.329 39.778 1.00 83.81 217 ASN A CA 1
ATOM 1772 C C . ASN A 1 217 ? -26.910 7.737 38.990 1.00 83.81 217 ASN A C 1
ATOM 1774 O O . ASN A 1 217 ? -27.927 7.394 39.585 1.00 83.81 217 ASN A O 1
ATOM 1778 N N . VAL A 1 218 ? -26.748 7.537 37.677 1.00 83.00 218 VAL A N 1
ATOM 1779 C CA . VAL A 1 218 ? -27.759 6.905 36.812 1.00 83.00 218 VAL A CA 1
ATOM 1780 C C . VAL A 1 218 ? -28.061 5.481 37.273 1.00 83.00 218 VAL A C 1
ATOM 1782 O O . VAL A 1 218 ? -29.229 5.118 37.399 1.00 83.00 218 VAL A O 1
ATOM 1785 N N . LEU A 1 219 ? -27.035 4.685 37.592 1.00 81.44 219 LEU A N 1
ATOM 1786 C CA . LEU A 1 219 ? -27.212 3.333 38.125 1.00 81.44 219 LEU A CA 1
ATOM 1787 C C . LEU A 1 219 ? -27.990 3.343 39.443 1.00 81.44 219 LEU A C 1
ATOM 1789 O O . LEU A 1 219 ? -28.950 2.591 39.590 1.00 81.44 219 LEU A O 1
ATOM 1793 N N . LYS A 1 220 ? -27.632 4.234 40.373 1.00 83.19 220 LYS A N 1
ATOM 1794 C CA . LYS A 1 220 ? -28.305 4.356 41.673 1.00 83.19 220 LYS A CA 1
ATOM 1795 C C . LYS A 1 220 ? -29.768 4.785 41.535 1.00 83.19 220 LYS A C 1
ATOM 1797 O O . LYS A 1 220 ? -30.639 4.223 42.194 1.00 83.19 220 LYS A O 1
ATOM 1802 N N . GLN A 1 221 ? -30.046 5.775 40.688 1.00 85.19 221 GLN A N 1
ATOM 1803 C CA . GLN A 1 221 ? -31.410 6.240 40.427 1.00 85.19 221 GLN A CA 1
ATOM 1804 C C . GLN A 1 221 ? -32.254 5.146 39.771 1.00 85.19 221 GLN A C 1
ATOM 1806 O O . GLN A 1 221 ? -33.393 4.926 40.177 1.00 85.19 221 GLN A O 1
ATOM 1811 N N . THR A 1 222 ? -31.673 4.419 38.815 1.00 82.00 222 THR A N 1
ATOM 1812 C CA . THR A 1 222 ? -32.362 3.325 38.125 1.00 82.00 222 THR A CA 1
ATOM 1813 C C . THR A 1 222 ? -32.620 2.152 39.069 1.00 82.00 222 THR A C 1
ATOM 1815 O O . THR A 1 222 ? -33.712 1.598 39.060 1.00 82.00 222 THR A O 1
ATOM 1818 N N . GLU A 1 223 ? -31.670 1.804 39.940 1.00 79.44 223 GLU A N 1
ATOM 1819 C CA . GLU A 1 223 ? -31.867 0.780 40.972 1.00 79.44 223 GLU A CA 1
ATOM 1820 C C . GLU A 1 223 ? -33.012 1.148 41.927 1.00 79.44 223 GLU A C 1
ATOM 1822 O O . GLU A 1 223 ? -33.858 0.306 42.230 1.00 79.44 223 GLU A O 1
ATOM 1827 N N . ASN A 1 224 ? -33.054 2.399 42.398 1.00 84.50 224 ASN A N 1
ATOM 1828 C CA . ASN A 1 224 ? -34.127 2.876 43.272 1.00 84.50 224 ASN A CA 1
ATOM 1829 C C . ASN A 1 224 ? -35.488 2.800 42.576 1.00 84.50 224 ASN A C 1
ATOM 1831 O O . ASN A 1 224 ? -36.430 2.266 43.151 1.00 84.50 224 ASN A O 1
ATOM 1835 N N . PHE A 1 225 ? -35.561 3.250 41.323 1.00 82.88 225 PHE A N 1
ATOM 1836 C CA . PHE A 1 225 ? -36.771 3.157 40.516 1.00 82.88 225 PHE A CA 1
ATOM 1837 C C . PHE A 1 225 ? -37.220 1.700 40.320 1.00 82.88 225 PHE A C 1
ATOM 1839 O O . PHE A 1 225 ? -38.367 1.369 40.599 1.00 82.88 225 PHE A O 1
ATOM 1846 N N . LEU A 1 226 ? -36.315 0.792 39.938 1.00 78.94 226 LEU A N 1
ATOM 1847 C CA . LEU A 1 226 ? -36.630 -0.630 39.750 1.00 78.94 226 LEU A CA 1
ATOM 1848 C C . LEU A 1 226 ? -37.107 -1.319 41.041 1.00 78.94 226 LEU A C 1
ATOM 1850 O O . LEU A 1 226 ? -37.857 -2.291 40.969 1.00 78.94 226 LEU A O 1
ATOM 1854 N N . LYS A 1 227 ? -36.702 -0.841 42.228 1.00 78.25 227 LYS A N 1
ATOM 1855 C CA . LYS A 1 227 ? -37.186 -1.374 43.516 1.00 78.25 227 LYS A CA 1
ATOM 1856 C C . LYS A 1 227 ? -38.656 -1.056 43.785 1.00 78.25 227 LYS A C 1
ATOM 1858 O O . LYS A 1 227 ? -39.274 -1.811 44.533 1.00 78.25 227 LYS A O 1
ATOM 1863 N N . GLU A 1 228 ? -39.184 0.022 43.214 1.00 83.38 228 GLU A N 1
ATOM 1864 C CA . GLU A 1 228 ? -40.575 0.458 43.391 1.00 83.38 228 GLU A CA 1
ATOM 1865 C C . GLU A 1 228 ? -41.543 -0.247 42.431 1.00 83.38 228 GLU A C 1
ATOM 1867 O O . GLU A 1 228 ? -42.754 -0.226 42.645 1.00 83.38 228 GLU A O 1
ATOM 1872 N N . ILE A 1 229 ? -41.030 -0.904 41.387 1.00 78.00 229 ILE A N 1
ATOM 1873 C CA . ILE A 1 229 ? -41.858 -1.546 40.366 1.00 78.00 229 ILE A CA 1
ATOM 1874 C C . ILE A 1 229 ? -42.264 -2.964 40.817 1.00 78.00 229 ILE A C 1
ATOM 1876 O O . ILE A 1 229 ? -41.391 -3.795 41.081 1.00 78.00 229 ILE A O 1
ATOM 1880 N N . PRO A 1 230 ? -43.572 -3.294 40.858 1.00 76.00 230 PRO A N 1
ATOM 1881 C CA . PRO A 1 230 ? -44.041 -4.597 41.332 1.00 76.00 230 PRO A CA 1
ATOM 1882 C C . PRO A 1 230 ? -44.074 -5.702 40.258 1.00 76.00 230 PRO A C 1
ATOM 1884 O O . PRO A 1 230 ? -44.395 -6.843 40.579 1.00 76.00 230 PRO A O 1
ATOM 1887 N N . PHE A 1 231 ? -43.763 -5.399 38.993 1.00 74.19 231 PHE A N 1
ATOM 1888 C CA . PHE A 1 231 ? -43.784 -6.348 37.872 1.00 74.19 231 PHE A CA 1
ATOM 1889 C C . PHE A 1 231 ? -42.636 -6.096 36.871 1.00 74.19 231 PHE A C 1
ATOM 1891 O O . PHE A 1 231 ? -42.131 -4.981 36.790 1.00 74.19 231 PHE A O 1
ATOM 1898 N N . PRO A 1 232 ? -42.202 -7.092 36.076 1.00 69.31 232 PRO A N 1
ATOM 1899 C CA . PRO A 1 232 ? -41.148 -6.895 35.079 1.00 69.31 232 PRO A CA 1
ATOM 1900 C C . PRO A 1 232 ? -41.576 -5.910 33.978 1.00 69.31 232 PRO A C 1
ATOM 1902 O O . PRO A 1 232 ? -42.632 -6.079 33.371 1.00 69.31 232 PRO A O 1
ATOM 1905 N N . ILE A 1 233 ? -40.745 -4.907 33.682 1.00 68.44 233 ILE A N 1
ATOM 1906 C CA . ILE A 1 233 ? -40.969 -3.930 32.602 1.00 68.44 233 ILE A CA 1
ATOM 1907 C C . ILE A 1 233 ? -39.718 -3.866 31.719 1.00 68.44 233 ILE A C 1
ATOM 1909 O O . ILE A 1 233 ? -38.598 -3.853 32.226 1.00 68.44 233 ILE A O 1
ATOM 1913 N N . SER A 1 234 ? -39.900 -3.796 30.395 1.00 66.69 234 SER A N 1
ATOM 1914 C CA . SER A 1 234 ? -38.821 -3.474 29.452 1.00 66.69 234 SER A CA 1
ATOM 1915 C C . SER A 1 234 ? -38.878 -1.990 29.096 1.00 66.69 234 SER A C 1
ATOM 1917 O O . SER A 1 234 ? -39.879 -1.521 28.557 1.00 66.69 234 SER A O 1
ATOM 1919 N N . ILE A 1 235 ? -37.812 -1.248 29.399 1.00 67.44 235 ILE A N 1
ATOM 1920 C CA . ILE A 1 235 ? -37.703 0.187 29.113 1.00 67.44 235 ILE A CA 1
ATOM 1921 C C . ILE A 1 235 ? -36.593 0.375 28.085 1.00 67.44 235 ILE A C 1
ATOM 1923 O O . ILE A 1 235 ? -35.439 0.036 28.340 1.00 67.44 235 ILE A O 1
ATOM 1927 N N . LYS A 1 236 ? -36.940 0.918 26.917 1.00 67.19 236 LYS A N 1
ATOM 1928 C CA . LYS A 1 236 ? -35.981 1.294 25.874 1.00 67.19 236 LYS A CA 1
ATOM 1929 C C . LYS A 1 236 ? -36.105 2.786 25.610 1.00 67.19 236 LYS A C 1
ATOM 1931 O O . LYS A 1 236 ? -37.161 3.246 25.185 1.00 67.19 236 LYS A O 1
ATOM 1936 N N . ALA A 1 237 ? -35.031 3.531 25.850 1.00 64.12 237 ALA A N 1
ATOM 1937 C CA . ALA A 1 237 ? -34.936 4.910 25.392 1.00 64.12 237 ALA A CA 1
ATOM 1938 C C . ALA A 1 237 ? -34.560 4.893 23.902 1.00 64.12 237 ALA A C 1
ATOM 1940 O O . ALA A 1 237 ? -33.552 4.298 23.527 1.00 64.12 237 ALA A O 1
ATOM 1941 N N . LEU A 1 238 ? -35.384 5.510 23.056 1.00 58.38 238 LEU A N 1
ATOM 1942 C CA . LEU A 1 238 ? -35.099 5.672 21.632 1.00 58.38 238 LEU A CA 1
ATOM 1943 C C . LEU A 1 238 ? -34.430 7.033 21.420 1.00 58.38 238 LEU A C 1
ATOM 1945 O O . LEU A 1 238 ? -34.987 8.065 21.797 1.00 58.38 238 LEU A O 1
ATOM 1949 N N . ASP A 1 239 ? -33.229 7.035 20.842 1.00 56.75 239 ASP A N 1
ATOM 1950 C CA . ASP A 1 239 ? -32.545 8.270 20.460 1.00 56.75 239 ASP A CA 1
ATOM 1951 C C . ASP A 1 239 ? -33.085 8.761 19.110 1.00 56.75 239 ASP A C 1
ATOM 1953 O O . ASP A 1 239 ? -32.768 8.214 18.054 1.00 56.75 239 ASP A O 1
ATOM 1957 N N . ASN A 1 240 ? -33.921 9.800 19.146 1.00 50.22 240 ASN A N 1
ATOM 1958 C CA . ASN A 1 240 ? -34.533 10.388 17.951 1.00 50.22 240 ASN A CA 1
ATOM 1959 C C . ASN A 1 240 ? -33.570 11.280 17.141 1.00 50.22 240 ASN A C 1
ATOM 1961 O O . ASN A 1 240 ? -33.989 11.869 16.149 1.00 50.22 240 ASN A O 1
ATOM 1965 N N . ARG A 1 241 ? -32.290 11.409 17.526 1.00 50.03 241 ARG A N 1
ATOM 1966 C CA . ARG A 1 241 ? -31.310 12.274 16.832 1.00 50.03 241 ARG A CA 1
ATOM 1967 C C . ARG A 1 241 ? -30.613 11.621 15.628 1.00 50.03 241 ARG A C 1
ATOM 1969 O O . ARG A 1 241 ? -29.657 12.185 15.107 1.00 50.03 241 ARG A O 1
ATOM 1976 N N . ARG A 1 242 ? -31.070 10.444 15.183 1.00 39.34 242 ARG A N 1
ATOM 1977 C CA . ARG A 1 242 ? -30.583 9.747 13.973 1.00 39.34 242 ARG A CA 1
ATOM 1978 C C . ARG A 1 242 ? -31.616 9.698 12.829 1.00 39.34 242 ARG A C 1
ATOM 1980 O O . ARG A 1 242 ? -31.578 8.755 12.039 1.00 39.34 242 ARG A O 1
ATOM 1987 N N . LEU A 1 243 ? -32.530 10.671 12.757 1.00 34.31 243 LEU A N 1
ATOM 1988 C CA . LEU A 1 243 ? -33.394 10.913 11.589 1.00 34.31 243 LEU A CA 1
ATOM 1989 C C . LEU A 1 243 ? -32.836 12.056 10.740 1.00 34.31 243 LEU A C 1
ATOM 1991 O O . LEU A 1 243 ? -32.482 13.095 11.341 1.00 34.31 243 LEU A O 1
#